Protein AF-A0A4S8PSS1-F1 (afdb_monomer_lite)

Structure (mmCIF, N/CA/C/O backbone):
data_AF-A0A4S8PSS1-F1
#
_entry.id   AF-A0A4S8PSS1-F1
#
loop_
_atom_site.group_PDB
_atom_site.id
_atom_site.type_symbol
_atom_site.label_atom_id
_atom_site.label_alt_id
_atom_site.label_comp_id
_atom_site.label_asym_id
_atom_site.label_entity_id
_atom_site.label_seq_id
_atom_site.pdbx_PDB_ins_code
_atom_site.Cartn_x
_atom_site.Cartn_y
_atom_site.Cartn_z
_atom_site.occupancy
_atom_site.B_iso_or_equiv
_atom_site.auth_seq_id
_atom_site.auth_comp_id
_atom_site.auth_asym_id
_atom_site.auth_atom_id
_atom_site.pdbx_PDB_model_num
ATOM 1 N N . MET A 1 1 ? -8.458 -4.656 0.669 1.00 53.22 1 MET A N 1
ATOM 2 C CA . MET A 1 1 ? -7.574 -4.554 -0.507 1.00 53.22 1 MET A CA 1
ATOM 3 C C . MET A 1 1 ? -7.358 -3.080 -0.793 1.00 53.22 1 MET A C 1
ATOM 5 O O . MET A 1 1 ? -8.351 -2.359 -0.741 1.00 53.22 1 MET A O 1
ATOM 9 N N . PRO A 1 2 ? -6.112 -2.625 -0.999 1.00 73.44 2 PRO A N 1
ATOM 10 C CA . PRO A 1 2 ? -5.840 -1.245 -1.398 1.00 73.44 2 PRO A CA 1
ATOM 11 C C . PRO A 1 2 ? -6.427 -0.953 -2.792 1.00 73.44 2 PRO A C 1
ATOM 13 O O . PRO A 1 2 ? -6.630 -1.891 -3.569 1.00 73.44 2 PRO A O 1
ATOM 16 N N . PRO A 1 3 ? -6.712 0.320 -3.122 1.00 83.50 3 PRO A N 1
ATOM 17 C CA . PRO A 1 3 ? -7.202 0.684 -4.446 1.00 83.50 3 PRO A CA 1
ATOM 18 C C . PRO A 1 3 ? -6.132 0.423 -5.511 1.00 83.50 3 PRO A C 1
ATOM 20 O O . PRO A 1 3 ? -4.942 0.637 -5.280 1.00 83.50 3 PRO A O 1
ATOM 23 N N . THR A 1 4 ? -6.557 0.011 -6.704 1.00 89.31 4 THR A N 1
ATOM 24 C CA . THR A 1 4 ? -5.703 0.029 -7.902 1.00 89.31 4 THR A CA 1
ATOM 25 C C . THR A 1 4 ? -5.332 1.467 -8.273 1.00 89.31 4 THR A C 1
ATOM 27 O O . THR A 1 4 ? -6.002 2.419 -7.866 1.00 89.31 4 THR A O 1
ATOM 30 N N . PHE A 1 5 ? -4.287 1.648 -9.086 1.00 88.62 5 PHE A N 1
ATOM 31 C CA . PHE A 1 5 ? -3.893 2.982 -9.552 1.00 88.62 5 PHE A CA 1
ATOM 32 C C . PHE A 1 5 ? -5.030 3.688 -10.299 1.00 88.62 5 PHE A C 1
ATOM 34 O O . PHE A 1 5 ? -5.313 4.847 -10.012 1.00 88.62 5 PHE A O 1
ATOM 41 N N . GLN A 1 6 ? -5.744 2.975 -11.174 1.00 91.50 6 GLN A N 1
ATOM 42 C CA . GLN A 1 6 ? -6.888 3.546 -11.885 1.00 91.50 6 GLN A CA 1
ATOM 43 C C . GLN A 1 6 ? -8.020 3.941 -10.925 1.00 91.50 6 GLN A C 1
ATOM 45 O O . GLN A 1 6 ? -8.535 5.049 -11.010 1.00 91.50 6 GLN A O 1
ATOM 50 N N . GLN A 1 7 ? -8.349 3.089 -9.946 1.00 93.12 7 GLN A N 1
ATOM 51 C CA . GLN A 1 7 ? -9.331 3.438 -8.912 1.00 93.12 7 GLN A CA 1
ATOM 52 C C . GLN A 1 7 ? -8.909 4.663 -8.095 1.00 93.12 7 GLN A C 1
ATOM 54 O O . GLN A 1 7 ? -9.763 5.458 -7.724 1.00 93.12 7 GLN A O 1
ATOM 59 N N . ALA A 1 8 ? -7.616 4.827 -7.810 1.00 92.50 8 ALA A N 1
ATOM 60 C CA . ALA A 1 8 ? -7.091 5.998 -7.115 1.00 92.50 8 ALA A CA 1
ATOM 61 C C . ALA A 1 8 ? -7.167 7.276 -7.960 1.00 92.50 8 ALA A C 1
ATOM 63 O O . ALA A 1 8 ? -7.505 8.331 -7.433 1.00 92.50 8 ALA A O 1
ATOM 64 N N . VAL A 1 9 ? -6.869 7.188 -9.256 1.00 93.50 9 VAL A N 1
ATOM 65 C CA . VAL A 1 9 ? -7.002 8.306 -10.202 1.00 93.50 9 VAL A CA 1
ATOM 66 C C . VAL A 1 9 ? -8.464 8.736 -10.342 1.00 93.50 9 VAL A C 1
ATOM 68 O O . VAL A 1 9 ? -8.749 9.934 -10.354 1.00 93.50 9 VAL A O 1
ATOM 71 N N . ASP A 1 10 ? -9.382 7.771 -10.404 1.00 93.69 10 ASP A N 1
ATOM 72 C CA . ASP A 1 10 ? -10.821 8.002 -10.576 1.00 93.69 10 ASP A CA 1
ATOM 73 C C . ASP A 1 10 ? -11.556 8.279 -9.256 1.00 93.69 10 ASP A C 1
ATOM 75 O O . ASP A 1 10 ? -12.758 8.556 -9.254 1.00 93.69 10 ASP A O 1
ATOM 79 N N . ALA A 1 11 ? -10.859 8.184 -8.122 1.00 93.19 11 ALA A N 1
ATOM 80 C CA . ALA A 1 11 ? -11.460 8.371 -6.814 1.00 93.19 11 ALA A CA 1
ATOM 81 C C . ALA A 1 11 ? -12.013 9.792 -6.648 1.00 93.19 11 ALA A C 1
ATOM 83 O O . ALA A 1 11 ? -11.427 10.777 -7.097 1.00 93.19 11 ALA A O 1
ATOM 84 N N . ASP A 1 12 ? -13.103 9.899 -5.889 1.00 91.31 12 ASP A N 1
ATOM 85 C CA . ASP A 1 12 ? -13.611 11.171 -5.381 1.00 91.31 12 ASP A CA 1
ATOM 86 C C . ASP A 1 12 ? -13.539 11.191 -3.845 1.00 91.31 12 ASP A C 1
ATOM 88 O O . ASP A 1 12 ? -14.488 10.779 -3.159 1.00 91.31 12 ASP A O 1
ATOM 92 N N . PRO A 1 13 ? -12.419 11.677 -3.270 1.00 88.75 13 PRO A N 1
ATOM 93 C CA . PRO A 1 13 ? -12.255 11.761 -1.823 1.00 88.75 13 PRO A CA 1
ATOM 94 C C . PRO A 1 13 ? -13.207 12.754 -1.148 1.00 88.75 13 PRO A C 1
ATOM 96 O O . PRO A 1 13 ? -13.259 12.794 0.081 1.00 88.75 13 PRO A O 1
ATOM 99 N N . THR A 1 14 ? -13.991 13.551 -1.888 1.00 84.50 14 THR A N 1
ATOM 100 C CA . THR A 1 14 ? -14.954 14.470 -1.256 1.00 84.50 14 THR A CA 1
ATOM 101 C C . THR A 1 14 ? -16.043 13.730 -0.480 1.00 84.50 14 THR A C 1
ATOM 103 O O . THR A 1 14 ? -16.533 14.249 0.525 1.00 84.50 14 THR A O 1
ATOM 106 N N . ASN A 1 15 ? -16.330 12.477 -0.841 1.00 86.50 15 ASN A N 1
ATOM 107 C CA . ASN A 1 15 ? -17.261 11.618 -0.109 1.00 86.50 15 ASN A CA 1
ATOM 108 C C . ASN A 1 15 ? -16.800 11.310 1.330 1.00 86.50 15 ASN A C 1
ATOM 110 O O . ASN A 1 15 ? -17.640 11.110 2.210 1.00 86.50 15 ASN A O 1
ATOM 114 N N . LEU A 1 16 ? -15.492 11.347 1.619 1.00 83.06 16 LEU A N 1
ATOM 115 C CA . LEU A 1 16 ? -14.986 11.234 2.996 1.00 83.06 16 LEU A CA 1
ATOM 116 C C . LEU A 1 16 ? -15.372 12.445 3.846 1.00 83.06 16 LEU A C 1
ATOM 118 O O . LEU A 1 16 ? -15.681 12.289 5.027 1.00 83.06 16 LEU A O 1
ATOM 122 N N . ASN A 1 17 ? -15.433 13.638 3.251 1.00 82.69 17 ASN A N 1
ATOM 123 C CA . ASN A 1 17 ? -15.912 14.828 3.953 1.00 82.69 17 ASN A CA 1
ATOM 124 C C . ASN A 1 17 ? -17.405 14.708 4.273 1.00 82.69 17 ASN A C 1
ATOM 126 O O . ASN A 1 17 ? -17.832 15.100 5.360 1.00 82.69 17 ASN A O 1
ATOM 130 N N . SER A 1 18 ? -18.195 14.122 3.367 1.00 88.44 18 SER A N 1
ATOM 131 C CA . SER A 1 18 ? -19.605 13.815 3.627 1.00 88.44 18 SER A CA 1
ATOM 132 C C . SER A 1 18 ? -19.765 12.806 4.764 1.00 88.44 18 SER A C 1
ATOM 134 O O . SER A 1 18 ? -20.590 13.022 5.653 1.00 88.44 18 SER A O 1
ATOM 136 N N . ALA A 1 19 ? -18.953 11.743 4.784 1.00 86.31 19 ALA A N 1
ATOM 137 C CA . ALA A 1 19 ? -18.934 10.781 5.884 1.00 86.31 19 ALA A CA 1
ATOM 138 C C . ALA A 1 19 ? -18.568 11.460 7.211 1.00 86.31 19 ALA A C 1
ATOM 140 O O . ALA A 1 19 ? -19.276 11.291 8.201 1.00 86.31 19 ALA A O 1
ATOM 141 N N . ALA A 1 20 ? -17.533 12.301 7.225 1.00 87.00 20 ALA A N 1
ATOM 142 C CA . ALA A 1 20 ? -17.149 13.059 8.410 1.00 87.00 20 ALA A CA 1
ATOM 143 C C . ALA A 1 20 ? -18.267 13.994 8.902 1.00 87.00 20 ALA A C 1
ATOM 145 O O . ALA A 1 20 ? -18.506 14.085 10.103 1.00 87.00 20 ALA A O 1
ATOM 146 N N . GLY A 1 21 ? -19.015 14.621 7.987 1.00 86.50 21 GLY A N 1
ATOM 147 C CA . GLY A 1 21 ? -20.219 15.386 8.322 1.00 86.50 21 GLY A CA 1
ATOM 148 C C . GLY A 1 21 ? -21.252 14.560 9.096 1.00 86.50 21 GLY A C 1
ATOM 149 O O . GLY A 1 21 ? -21.817 15.049 10.066 1.00 86.50 21 GLY A O 1
ATOM 150 N N . LYS A 1 22 ? -21.429 13.276 8.756 1.00 92.06 22 LYS A N 1
ATOM 151 C CA . LYS A 1 22 ? -22.324 12.372 9.499 1.00 92.06 22 LYS A CA 1
ATOM 152 C C . LYS A 1 22 ? -21.829 12.030 10.899 1.00 92.06 22 LYS A C 1
ATOM 154 O O . LYS A 1 22 ? -22.656 11.889 11.796 1.00 92.06 22 LYS A O 1
ATOM 159 N N . PHE A 1 23 ? -20.517 11.930 11.107 1.00 85.88 23 PHE A N 1
ATOM 160 C CA . PHE A 1 23 ? -19.964 11.795 12.458 1.00 85.88 23 PHE A CA 1
ATOM 161 C C . PHE A 1 23 ? -20.226 13.057 13.283 1.00 85.88 23 PHE A C 1
ATOM 163 O O . PHE A 1 23 ? -20.662 12.949 14.423 1.00 85.88 23 PHE A O 1
ATOM 170 N N . ARG A 1 24 ? -20.058 14.246 12.695 1.00 87.44 24 ARG A N 1
ATOM 171 C CA . ARG A 1 24 ? -20.397 15.505 13.370 1.00 87.44 24 ARG A CA 1
ATOM 172 C C . ARG A 1 24 ? -21.878 15.574 13.756 1.00 87.44 24 ARG A C 1
ATOM 174 O O . ARG A 1 24 ? -22.173 15.771 14.928 1.00 87.44 24 ARG A O 1
ATOM 181 N N . ASP A 1 25 ? -22.782 15.286 12.815 1.00 89.00 25 ASP A N 1
ATOM 182 C CA . ASP A 1 25 ? -24.231 15.224 13.072 1.00 89.00 25 ASP A CA 1
ATOM 183 C C . ASP A 1 25 ? -24.562 14.252 14.226 1.00 89.00 25 ASP A C 1
ATOM 185 O O . ASP A 1 25 ? -25.457 14.502 15.035 1.00 89.00 25 ASP A O 1
ATOM 189 N N . ALA A 1 26 ? -23.866 13.110 14.295 1.00 87.88 26 ALA A N 1
ATOM 190 C CA . ALA A 1 26 ? -24.044 12.134 15.366 1.00 87.88 26 ALA A CA 1
ATOM 191 C C . ALA A 1 26 ? -23.542 12.665 16.716 1.00 87.88 26 ALA A C 1
ATOM 193 O O . ALA A 1 26 ? -24.213 12.464 17.727 1.00 87.88 26 ALA A O 1
ATOM 194 N N . SER A 1 27 ? -22.407 13.364 16.732 1.00 83.00 27 SER A N 1
ATOM 195 C CA . SER A 1 27 ? -21.881 13.987 17.944 1.00 83.00 27 SER A CA 1
ATOM 196 C C . SER A 1 27 ? -22.827 15.049 18.498 1.00 83.00 27 SER A C 1
ATOM 198 O O . SER A 1 27 ? -23.120 15.029 19.691 1.00 83.00 27 SER A O 1
ATOM 200 N N . ASP A 1 28 ? -23.367 15.913 17.636 1.00 80.81 28 ASP A N 1
ATOM 201 C CA . ASP A 1 28 ? -24.312 16.964 18.034 1.00 80.81 28 ASP A CA 1
ATOM 202 C C . ASP A 1 28 ? -25.585 16.364 18.664 1.00 80.81 28 ASP A C 1
ATOM 204 O O . ASP A 1 28 ? -26.140 16.896 19.626 1.00 80.81 28 ASP A O 1
ATOM 208 N N . ARG A 1 29 ? -26.036 15.202 18.169 1.00 89.56 29 ARG A N 1
ATOM 209 C CA . ARG A 1 29 ? -27.166 14.464 18.760 1.00 89.56 29 ARG A CA 1
ATOM 210 C C . ARG A 1 29 ? -26.839 13.859 20.124 1.00 89.56 29 ARG A C 1
ATOM 212 O O . ARG A 1 29 ? -27.726 13.810 20.974 1.00 89.56 29 ARG A O 1
ATOM 219 N N . ILE A 1 30 ? -25.612 13.377 20.329 1.00 86.75 30 ILE A N 1
ATOM 220 C CA . ILE A 1 30 ? -25.169 12.854 21.631 1.00 86.75 30 ILE A CA 1
ATOM 221 C C . ILE A 1 30 ? -25.104 13.992 22.651 1.00 86.75 30 ILE A C 1
ATOM 223 O O . ILE A 1 30 ? -25.591 13.820 23.768 1.00 86.75 30 ILE A O 1
ATOM 227 N N . ASP A 1 31 ? -24.570 15.153 22.263 1.00 82.00 31 ASP A N 1
ATOM 228 C CA . ASP A 1 31 ? -24.542 16.339 23.122 1.00 82.00 31 ASP A CA 1
ATOM 229 C C . ASP A 1 31 ? -25.961 16.794 23.494 1.00 82.00 31 ASP A C 1
ATOM 231 O O . ASP A 1 31 ? -26.268 16.975 24.673 1.00 82.00 31 ASP A O 1
ATOM 235 N N . TYR A 1 32 ? -26.868 16.859 22.512 1.00 85.25 32 TYR A N 1
ATOM 236 C CA . TYR A 1 32 ? -28.281 17.151 22.759 1.00 85.25 32 TYR A CA 1
ATOM 237 C C . TYR A 1 32 ? -28.911 16.169 23.761 1.00 85.25 32 TYR A C 1
ATOM 239 O O . TYR A 1 32 ? -29.499 16.595 24.754 1.00 85.25 32 TYR A O 1
ATOM 247 N N . TYR A 1 33 ? -28.736 14.857 23.553 1.00 88.44 33 TYR A N 1
ATOM 248 C CA . TYR A 1 33 ? -29.239 13.833 24.475 1.00 88.44 33 TYR A CA 1
ATOM 249 C C . TYR A 1 33 ? -28.662 13.985 25.888 1.00 88.44 33 TYR A C 1
ATOM 251 O O . TYR A 1 33 ? -29.404 13.887 26.860 1.00 88.44 33 TYR A O 1
ATOM 259 N N . LYS A 1 34 ? -27.355 14.240 26.018 1.00 87.06 34 LYS A N 1
ATOM 260 C CA . LYS A 1 34 ? -26.681 14.457 27.307 1.00 87.06 34 LYS A CA 1
ATOM 261 C C . LYS A 1 34 ? -27.288 15.648 28.057 1.00 87.06 34 LYS A C 1
ATOM 263 O O . LYS A 1 34 ? -27.500 15.555 29.264 1.00 87.06 34 LYS A O 1
ATOM 268 N N . ASN A 1 35 ? -27.596 16.735 27.351 1.00 80.19 35 ASN A N 1
ATOM 269 C CA . ASN A 1 35 ? -28.198 17.931 27.940 1.00 80.19 35 ASN A CA 1
ATOM 270 C C . ASN A 1 35 ? -29.640 17.672 28.412 1.00 80.19 35 ASN A C 1
ATOM 272 O O . ASN A 1 35 ? -29.954 17.966 29.564 1.00 80.19 35 ASN A O 1
ATOM 276 N N . GLU A 1 36 ? -30.479 17.047 27.578 1.00 88.06 36 GLU A N 1
ATOM 277 C CA . GLU A 1 36 ? -31.849 16.642 27.951 1.00 88.06 36 GLU A CA 1
ATOM 278 C C . GLU A 1 36 ? -31.850 15.652 29.126 1.00 88.06 36 GLU A C 1
ATOM 280 O O . GLU A 1 36 ? -32.637 15.782 30.065 1.00 88.06 36 GLU A O 1
ATOM 285 N N . TYR A 1 37 ? -30.930 14.681 29.102 1.00 85.06 37 TYR A N 1
ATOM 286 C CA . TYR A 1 37 ? -30.731 13.715 30.176 1.00 85.06 37 TYR A CA 1
ATOM 287 C C . TYR A 1 37 ? -30.425 14.442 31.485 1.00 85.06 37 TYR A C 1
ATOM 289 O O . TYR A 1 37 ? -31.194 14.311 32.430 1.00 85.06 37 TYR A O 1
ATOM 297 N N . ASN A 1 38 ? -29.371 15.265 31.531 1.00 82.44 38 ASN A N 1
ATOM 298 C CA . ASN A 1 38 ? -28.978 16.001 32.736 1.00 82.44 38 ASN A CA 1
ATOM 299 C C . ASN A 1 38 ? -30.109 16.907 33.261 1.00 82.44 38 ASN A C 1
ATOM 301 O O . ASN A 1 38 ? -30.361 16.922 34.465 1.00 82.44 38 ASN A O 1
ATOM 305 N N . GLN A 1 39 ? -30.840 17.591 32.374 1.00 86.12 39 GLN A N 1
ATOM 306 C CA . GLN A 1 39 ? -31.979 18.427 32.757 1.00 86.12 39 GLN A CA 1
ATOM 307 C C . GLN A 1 39 ? -33.099 17.613 33.427 1.00 86.12 39 GLN A C 1
ATOM 309 O O . GLN A 1 39 ? -33.695 18.060 34.409 1.00 86.12 39 GLN A O 1
ATOM 314 N N . ALA A 1 40 ? -33.374 16.395 32.951 1.00 86.12 40 ALA A N 1
ATOM 315 C CA . ALA A 1 40 ? -34.348 15.514 33.591 1.00 86.12 40 ALA A CA 1
ATOM 316 C C . ALA A 1 40 ? -33.945 15.140 35.033 1.00 86.12 40 ALA A C 1
ATOM 318 O O . ALA A 1 40 ? -34.816 15.059 35.901 1.00 86.12 40 ALA A O 1
ATOM 319 N N . PHE A 1 41 ? -32.645 14.968 35.318 1.00 87.31 41 PHE A N 1
ATOM 320 C CA . PHE A 1 41 ? -32.152 14.723 36.686 1.00 87.31 41 PHE A CA 1
ATOM 321 C C . PHE A 1 41 ? -32.274 15.944 37.584 1.00 87.31 41 PHE A C 1
ATOM 323 O O . PHE A 1 41 ? -32.671 15.808 38.741 1.00 87.31 41 PHE A O 1
ATOM 330 N N . GLU A 1 42 ? -31.959 17.130 37.064 1.00 84.31 42 GLU A N 1
ATOM 331 C CA . GLU A 1 42 ? -32.129 18.374 37.817 1.00 84.31 42 GLU A CA 1
ATOM 332 C C . GLU A 1 42 ? -33.588 18.558 38.250 1.00 84.31 42 GLU A C 1
ATOM 334 O O . GLU A 1 42 ? -33.843 18.837 39.420 1.00 84.31 42 GLU A O 1
ATOM 339 N N . ASN A 1 43 ? -34.538 18.273 37.355 1.00 87.56 43 ASN A N 1
ATOM 340 C CA . ASN A 1 43 ? -35.968 18.318 37.664 1.00 87.56 43 ASN A CA 1
ATOM 341 C C . ASN A 1 43 ? -36.389 17.251 38.695 1.00 87.56 43 ASN A C 1
ATOM 343 O O . ASN A 1 43 ? -37.210 17.517 39.571 1.00 87.56 43 ASN A O 1
ATOM 347 N N . LEU A 1 44 ? -35.830 16.034 38.629 1.00 89.81 44 LEU A N 1
ATOM 348 C CA . LEU A 1 44 ? -36.122 14.962 39.595 1.00 89.81 44 LEU A CA 1
ATOM 349 C C . LEU A 1 44 ? -35.702 15.329 41.025 1.00 89.81 44 LEU A C 1
ATOM 351 O O . LEU A 1 44 ? -36.397 14.972 41.980 1.00 89.81 44 LEU A O 1
ATOM 355 N N . ARG A 1 45 ? -34.600 16.073 41.179 1.00 88.06 45 ARG A N 1
ATOM 356 C CA . ARG A 1 45 ? -34.057 16.499 42.480 1.00 88.06 45 ARG A CA 1
ATOM 357 C C . ARG A 1 45 ? -35.038 17.323 43.316 1.00 88.06 45 ARG A C 1
ATOM 359 O O . ARG A 1 45 ? -34.974 17.307 44.547 1.00 88.06 45 ARG A O 1
ATOM 366 N N . GLU A 1 46 ? -35.939 18.054 42.663 1.00 90.38 46 GLU A N 1
ATOM 367 C CA . GLU A 1 46 ? -36.961 18.860 43.340 1.00 90.38 46 GLU A CA 1
ATOM 368 C C . GLU A 1 46 ? -38.002 17.997 44.065 1.00 90.38 46 GLU A C 1
ATOM 370 O O . GLU A 1 46 ? -38.672 18.465 44.988 1.00 90.38 46 GLU A O 1
ATOM 375 N N . HIS A 1 47 ? -38.136 16.729 43.667 1.00 92.94 47 HIS A N 1
ATOM 376 C CA . HIS A 1 47 ? -39.211 15.841 44.107 1.00 92.94 47 HIS A CA 1
ATOM 377 C C . HIS A 1 47 ? -38.724 14.547 44.770 1.00 92.94 47 HIS A C 1
ATOM 379 O O . HIS A 1 47 ? -39.526 13.852 45.393 1.00 92.94 47 HIS A O 1
ATOM 385 N N . TRP A 1 48 ? -37.432 14.223 44.676 1.00 91.75 48 TRP A N 1
ATOM 386 C CA . TRP A 1 48 ? -36.846 13.017 45.257 1.00 91.75 48 TRP A CA 1
ATOM 387 C C . TRP A 1 48 ? -35.462 13.303 45.853 1.00 91.75 48 TRP A C 1
ATOM 389 O O . TRP A 1 48 ? -34.602 13.883 45.196 1.00 91.75 48 TRP A O 1
ATOM 399 N N . GLN A 1 49 ? -35.265 12.928 47.122 1.00 90.50 49 GLN A N 1
ATOM 400 C CA . GLN A 1 49 ? -34.036 13.151 47.894 1.00 90.50 49 GLN A CA 1
ATOM 401 C C . GLN A 1 49 ? -33.761 11.954 48.823 1.00 90.50 49 GLN A C 1
ATOM 403 O O . GLN A 1 49 ? -34.679 11.191 49.130 1.00 90.50 49 GLN A O 1
ATOM 408 N N . GLY A 1 50 ? -32.518 11.824 49.299 1.00 90.69 50 GLY A N 1
ATOM 409 C CA . GLY A 1 50 ? -32.065 10.771 50.219 1.00 90.69 50 GLY A CA 1
ATOM 410 C C . GLY A 1 50 ? -31.080 9.788 49.577 1.00 90.69 50 GLY A C 1
ATOM 411 O O . GLY A 1 50 ? -30.744 9.921 48.403 1.00 90.69 50 GLY A O 1
ATOM 412 N N . ASP A 1 51 ? -30.641 8.789 50.343 1.00 92.00 51 ASP A N 1
ATOM 413 C CA . ASP A 1 51 ? -29.565 7.865 49.945 1.00 92.00 51 ASP A CA 1
ATOM 414 C C . ASP A 1 51 ? -29.848 7.128 48.619 1.00 92.00 51 ASP A C 1
ATOM 416 O O . ASP A 1 51 ? -28.946 6.952 47.800 1.00 92.00 51 ASP A O 1
ATOM 420 N N . ASP A 1 52 ? -31.107 6.749 48.360 1.00 85.12 52 ASP A N 1
ATOM 421 C CA . ASP A 1 52 ? -31.507 6.103 47.100 1.00 85.12 52 ASP A CA 1
ATOM 422 C C . ASP A 1 52 ? -31.368 7.048 45.895 1.00 85.12 52 ASP A C 1
ATOM 424 O O . ASP A 1 52 ? -30.961 6.627 44.809 1.00 85.12 52 ASP A O 1
ATOM 428 N N . TYR A 1 53 ? -31.679 8.334 46.086 1.00 84.75 53 TYR A N 1
ATOM 429 C CA . TYR A 1 53 ? -31.485 9.359 45.062 1.00 84.75 53 TYR A CA 1
ATOM 430 C C . TYR A 1 53 ? -29.990 9.579 44.800 1.00 84.75 53 TYR A C 1
ATOM 432 O O . TYR A 1 53 ? -29.576 9.636 43.644 1.00 84.75 53 TYR A O 1
ATOM 440 N N . ASP A 1 54 ? -29.157 9.624 45.842 1.00 85.12 54 ASP A N 1
ATOM 441 C CA . ASP A 1 54 ? -27.705 9.789 45.697 1.00 85.12 54 ASP A CA 1
ATOM 442 C C . ASP A 1 54 ? -27.056 8.591 44.977 1.00 85.12 54 ASP A C 1
ATOM 444 O O . ASP A 1 54 ? -26.186 8.763 44.110 1.00 85.12 54 ASP A O 1
ATOM 448 N N . ALA A 1 55 ? -27.516 7.370 45.269 1.00 81.31 55 ALA A N 1
ATOM 449 C CA . ALA A 1 55 ? -27.108 6.164 44.550 1.00 81.31 55 ALA A CA 1
ATOM 450 C C . ALA A 1 55 ? -27.526 6.221 43.069 1.00 81.31 55 ALA A C 1
ATOM 452 O O . ALA A 1 55 ? -26.718 5.940 42.179 1.00 81.31 55 ALA A O 1
ATOM 453 N N . PHE A 1 56 ? -28.757 6.652 42.788 1.00 80.31 56 PHE A N 1
ATOM 454 C CA . PHE A 1 56 ? -29.251 6.836 41.424 1.00 80.31 56 PHE A CA 1
ATOM 455 C C . PHE A 1 56 ? -28.466 7.907 40.650 1.00 80.31 56 PHE A C 1
ATOM 457 O O . PHE A 1 56 ? -28.038 7.653 39.524 1.00 80.31 56 PHE A O 1
ATOM 464 N N . VAL A 1 57 ? -28.200 9.070 41.255 1.00 83.75 57 VAL A N 1
ATOM 465 C CA . VAL A 1 57 ? -27.372 10.139 40.667 1.00 83.75 57 VAL A CA 1
ATOM 466 C C . VAL A 1 57 ? -25.962 9.640 40.361 1.00 83.75 57 VAL A C 1
ATOM 468 O O . VAL A 1 57 ? -25.395 9.979 39.322 1.00 83.75 57 VAL A O 1
ATOM 471 N N . THR A 1 58 ? -25.394 8.799 41.226 1.00 83.00 58 THR A N 1
ATOM 472 C CA . THR A 1 58 ? -24.077 8.195 40.991 1.00 83.00 58 THR A CA 1
ATOM 473 C C . THR A 1 58 ? -24.060 7.355 39.714 1.00 83.00 58 THR A C 1
ATOM 475 O O . THR A 1 58 ? -23.155 7.515 38.892 1.00 83.00 58 THR A O 1
ATOM 478 N N . GLU A 1 59 ? -25.059 6.496 39.497 1.00 83.94 59 GLU A N 1
ATOM 479 C CA . GLU A 1 59 ? -25.174 5.729 38.249 1.00 83.94 59 GLU A CA 1
ATOM 480 C C . GLU A 1 59 ? -25.471 6.632 37.047 1.00 83.94 59 GLU A C 1
ATOM 482 O O . GLU A 1 59 ? -24.898 6.458 35.969 1.00 83.94 59 GLU A O 1
ATOM 487 N N . ALA A 1 60 ? -26.297 7.658 37.234 1.00 80.00 60 ALA A N 1
ATOM 488 C CA . ALA A 1 60 ? -26.634 8.591 36.175 1.00 80.00 60 ALA A CA 1
ATOM 489 C C . ALA A 1 60 ? -25.432 9.393 35.670 1.00 80.00 60 ALA A C 1
ATOM 491 O O . ALA A 1 60 ? -25.276 9.588 34.462 1.00 80.00 60 ALA A O 1
ATOM 492 N N . ASN A 1 61 ? -24.541 9.791 36.576 1.00 80.88 61 ASN A N 1
ATOM 493 C CA . ASN A 1 61 ? -23.289 10.450 36.229 1.00 80.88 61 ASN A CA 1
ATOM 494 C C . ASN A 1 61 ? -22.391 9.552 35.370 1.00 80.88 61 ASN A C 1
ATOM 496 O O . ASN A 1 61 ? -21.703 10.058 34.484 1.00 80.88 61 ASN A O 1
ATOM 500 N N . LYS A 1 62 ? -22.423 8.223 35.555 1.00 84.12 62 LYS A N 1
ATOM 501 C CA . LYS A 1 62 ? -21.690 7.293 34.678 1.00 84.12 62 LYS A CA 1
ATOM 502 C C . LYS A 1 62 ? -22.257 7.288 33.261 1.00 84.12 62 LYS A C 1
ATOM 504 O O . LYS A 1 62 ? -21.482 7.240 32.310 1.00 84.12 62 LYS A O 1
ATOM 509 N N . VAL A 1 63 ? -23.581 7.373 33.106 1.00 83.75 63 VAL A N 1
ATOM 510 C CA . VAL A 1 63 ? -24.229 7.491 31.786 1.00 83.75 63 VAL A CA 1
ATOM 511 C C . VAL A 1 63 ? -23.825 8.799 31.106 1.00 83.75 63 VAL A C 1
ATOM 513 O O . VAL A 1 63 ? -23.408 8.772 29.950 1.00 83.75 63 VAL A O 1
ATOM 516 N N . SER A 1 64 ? -23.874 9.922 31.831 1.00 79.12 64 SER A N 1
ATOM 517 C CA . SER A 1 64 ? -23.471 11.242 31.321 1.00 79.12 64 SER A CA 1
ATOM 518 C C . SER A 1 64 ? -21.986 11.274 30.924 1.00 79.12 64 SER A C 1
ATOM 520 O O . SER A 1 64 ? -21.637 11.728 29.834 1.00 79.12 64 SER A O 1
ATOM 522 N N . LEU A 1 65 ? -21.107 10.686 31.746 1.00 77.81 65 LEU A N 1
ATOM 523 C CA . LEU A 1 65 ? -19.681 10.536 31.442 1.00 77.81 65 LEU A CA 1
ATOM 524 C C . LEU A 1 65 ? -19.443 9.649 30.212 1.00 77.81 65 LEU A C 1
ATOM 526 O O . LEU A 1 65 ? -18.613 9.974 29.366 1.00 77.81 65 LEU A O 1
ATOM 530 N N . ASN A 1 66 ? -20.175 8.541 30.084 1.00 82.31 66 ASN A N 1
ATOM 531 C CA . ASN A 1 66 ? -20.071 7.670 28.918 1.00 82.31 66 ASN A CA 1
ATOM 532 C C . ASN A 1 66 ? -20.543 8.380 27.637 1.00 82.31 66 ASN A C 1
ATOM 534 O O . ASN A 1 66 ? -19.880 8.290 26.603 1.00 82.31 66 ASN A O 1
ATOM 538 N N . ALA A 1 67 ? -21.639 9.141 27.710 1.00 81.25 67 ALA A N 1
ATOM 539 C CA . ALA A 1 67 ? -22.114 9.969 26.604 1.00 81.25 67 ALA A CA 1
ATOM 540 C C . ALA A 1 67 ? -21.062 11.014 26.197 1.00 81.25 67 ALA A C 1
ATOM 542 O O . ALA A 1 67 ? -20.745 11.117 25.015 1.00 81.25 67 ALA A O 1
ATOM 543 N N . ALA A 1 68 ? -20.442 11.705 27.160 1.00 76.75 68 ALA A N 1
ATOM 544 C CA . ALA A 1 68 ? -19.369 12.667 26.896 1.00 76.75 68 ALA A CA 1
ATOM 545 C C . ALA A 1 68 ? -18.121 12.016 26.261 1.00 76.75 68 ALA A C 1
ATOM 547 O O . ALA A 1 68 ? -17.547 12.557 25.318 1.00 76.75 68 ALA A O 1
ATOM 548 N N . ASN A 1 69 ? -17.716 10.828 26.722 1.00 79.50 69 ASN A N 1
ATOM 549 C CA . ASN A 1 69 ? -16.599 10.083 26.125 1.00 79.50 69 ASN A CA 1
ATOM 550 C C . ASN A 1 69 ? -16.911 9.625 24.690 1.00 79.50 69 ASN A C 1
ATOM 552 O O . ASN A 1 69 ? -16.048 9.672 23.807 1.00 79.50 69 ASN A O 1
ATOM 556 N N . THR A 1 70 ? -18.154 9.203 24.453 1.00 84.50 70 THR A N 1
ATOM 557 C CA . THR A 1 70 ? -18.656 8.810 23.130 1.00 84.50 70 THR A CA 1
ATOM 558 C C . THR A 1 70 ? -18.640 10.008 22.182 1.00 84.50 70 THR A C 1
ATOM 560 O O . THR A 1 70 ? -18.074 9.921 21.094 1.00 84.50 70 THR A O 1
ATOM 563 N N . GLU A 1 71 ? -19.188 11.143 22.618 1.00 83.31 71 GLU A N 1
ATOM 564 C CA . GLU A 1 71 ? -19.177 12.417 21.894 1.00 83.31 71 GLU A CA 1
ATOM 565 C C . GLU A 1 71 ? -17.747 12.833 21.519 1.00 83.31 71 GLU A C 1
ATOM 567 O O . GLU A 1 71 ? -17.451 13.056 20.347 1.00 83.31 71 GLU A O 1
ATOM 572 N N . ALA A 1 72 ? -16.822 12.856 22.485 1.00 75.94 72 ALA A N 1
ATOM 573 C CA . ALA A 1 72 ? -15.425 13.216 22.245 1.00 75.94 72 ALA A CA 1
ATOM 574 C C . ALA A 1 72 ? -14.752 12.298 21.208 1.00 75.94 72 ALA A C 1
ATOM 576 O O . ALA A 1 72 ? -14.028 12.772 20.328 1.00 75.94 72 ALA A O 1
ATOM 577 N N . THR A 1 73 ? -15.029 10.991 21.269 1.00 80.69 73 THR A N 1
ATOM 578 C CA . THR A 1 73 ? -14.505 10.000 20.315 1.00 80.69 73 THR A CA 1
ATOM 579 C C . THR A 1 73 ? -15.047 10.238 18.903 1.00 80.69 73 THR A C 1
ATOM 581 O O . THR A 1 73 ? -14.284 10.246 17.935 1.00 80.69 73 THR A O 1
ATOM 584 N N . VAL A 1 74 ? -16.356 10.474 18.774 1.00 84.50 74 VAL A N 1
ATOM 585 C CA . VAL A 1 74 ? -17.034 10.746 17.495 1.00 84.50 74 VAL A CA 1
ATOM 586 C C . VAL A 1 74 ? -16.595 12.094 16.902 1.00 84.50 74 VAL A C 1
ATOM 588 O O . VAL A 1 74 ? -16.380 12.203 15.694 1.00 84.50 74 VAL A O 1
ATOM 591 N N . ASN A 1 75 ? -16.377 13.115 17.730 1.00 79.62 75 ASN A N 1
ATOM 592 C CA . ASN A 1 75 ? -15.857 14.409 17.286 1.00 79.62 75 ASN A CA 1
ATOM 593 C C . ASN A 1 75 ? -14.412 14.314 16.781 1.00 79.62 75 ASN A C 1
ATOM 595 O O . ASN A 1 75 ? -14.088 14.841 15.712 1.00 79.62 75 ASN A O 1
ATOM 599 N N . MET A 1 76 ? -13.543 13.604 17.508 1.00 77.12 76 MET A N 1
ATOM 600 C CA . MET A 1 76 ? -12.161 13.368 17.081 1.00 77.12 76 MET A CA 1
ATOM 601 C C . MET A 1 76 ? -12.115 12.614 15.745 1.00 77.12 76 MET A C 1
ATOM 603 O O . MET A 1 76 ? -11.373 13.000 14.840 1.00 77.12 76 MET A O 1
ATOM 607 N N . ALA A 1 77 ? -12.968 11.598 15.591 1.00 80.38 77 ALA A N 1
ATOM 608 C CA . ALA A 1 77 ? -13.159 10.872 14.341 1.00 80.38 77 ALA A CA 1
ATOM 609 C C . ALA A 1 77 ? -13.507 11.790 13.170 1.00 80.38 77 ALA A C 1
ATOM 611 O O . ALA A 1 77 ? -12.864 11.737 12.121 1.00 80.38 77 ALA A O 1
ATOM 612 N N . SER A 1 78 ? -14.512 12.652 13.358 1.00 84.31 78 SER A N 1
ATOM 613 C CA . SER A 1 78 ? -14.934 13.611 12.341 1.00 84.31 78 SER A CA 1
ATOM 614 C C . SER A 1 78 ? -13.773 14.511 11.914 1.00 84.31 78 SER A C 1
ATOM 616 O O . SER A 1 78 ? -13.581 14.715 10.717 1.00 84.31 78 SER A O 1
ATOM 618 N N . GLY A 1 79 ? -13.003 15.057 12.860 1.00 80.44 79 GLY A N 1
ATOM 619 C CA . GLY A 1 79 ? -11.877 15.947 12.552 1.00 80.44 79 GLY A CA 1
ATOM 620 C C . GLY A 1 79 ? -10.754 15.252 11.772 1.00 80.44 79 GLY A C 1
ATOM 621 O O . GLY A 1 79 ? -10.224 15.806 10.803 1.00 80.44 79 GLY A O 1
ATOM 622 N N . LEU A 1 80 ? -10.431 14.010 12.143 1.00 79.75 80 LEU A N 1
ATOM 623 C CA . LEU A 1 80 ? -9.443 13.193 11.435 1.00 79.75 80 LEU A CA 1
ATOM 624 C C . LEU A 1 80 ? -9.905 12.841 10.019 1.00 79.75 80 LEU A C 1
ATOM 626 O O . LEU A 1 80 ? -9.143 13.033 9.074 1.00 79.75 80 LEU A O 1
ATOM 630 N N . LEU A 1 81 ? -11.153 12.393 9.846 1.00 86.19 81 LEU A N 1
ATOM 631 C CA . LEU A 1 81 ? -11.700 12.056 8.528 1.00 86.19 81 LEU A CA 1
ATOM 632 C C . LEU A 1 81 ? -11.760 13.273 7.594 1.00 86.19 81 LEU A C 1
ATOM 634 O O . LEU A 1 81 ? -11.454 13.129 6.414 1.00 86.19 81 LEU A O 1
ATOM 638 N N . GLN A 1 82 ? -12.079 14.469 8.104 1.00 87.38 82 GLN A N 1
ATOM 639 C CA . GLN A 1 82 ? -12.015 15.712 7.317 1.00 87.38 82 GLN A CA 1
ATOM 640 C C . GLN A 1 82 ? -10.589 16.014 6.845 1.00 87.38 82 GLN A C 1
ATOM 642 O O . GLN A 1 82 ? -10.364 16.333 5.679 1.00 87.38 82 GLN A O 1
ATOM 647 N N . THR A 1 83 ? -9.613 15.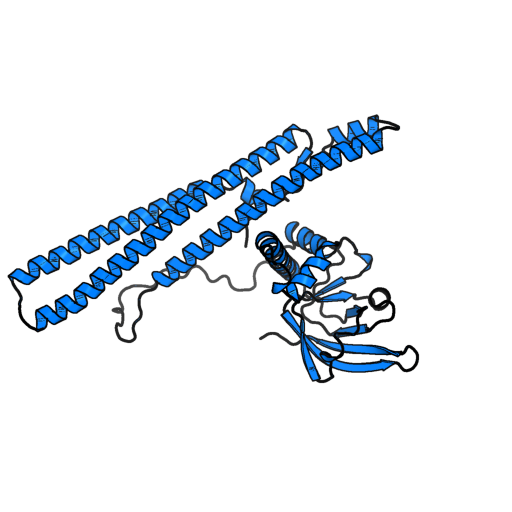886 7.747 1.00 80.94 83 THR A N 1
ATOM 648 C CA . THR A 1 83 ? -8.199 16.142 7.436 1.00 80.94 83 THR A CA 1
ATOM 649 C C . THR A 1 83 ? -7.670 15.140 6.408 1.00 80.94 83 THR A C 1
ATOM 651 O O . THR A 1 83 ? -7.031 15.523 5.424 1.00 80.94 83 THR A O 1
ATOM 654 N N . LEU A 1 84 ? -7.972 13.853 6.599 1.00 85.06 84 LEU A N 1
ATOM 655 C CA . LEU A 1 84 ? -7.590 12.785 5.677 1.00 85.06 84 LEU A CA 1
ATOM 656 C C . LEU A 1 84 ? -8.275 12.953 4.319 1.00 85.06 84 LEU A C 1
ATOM 658 O O . LEU A 1 84 ? -7.584 12.934 3.306 1.00 85.06 84 LEU A O 1
ATOM 662 N N . GLY A 1 85 ? -9.585 13.211 4.289 1.00 89.50 85 GLY A N 1
ATOM 663 C CA . GLY A 1 85 ? -10.334 13.452 3.055 1.00 89.50 85 GLY A CA 1
ATOM 664 C C . GLY A 1 85 ? -9.778 14.629 2.250 1.00 89.50 85 GLY A C 1
ATOM 665 O O . GLY A 1 85 ? -9.581 14.514 1.040 1.00 89.50 85 GLY A O 1
ATOM 666 N N . ALA A 1 86 ? -9.435 15.739 2.912 1.00 85.81 86 ALA A N 1
ATOM 667 C CA . ALA A 1 86 ? -8.793 16.883 2.263 1.00 85.81 86 ALA A CA 1
ATOM 668 C C . ALA A 1 86 ? -7.408 16.536 1.691 1.00 85.81 86 ALA A C 1
ATOM 670 O O . ALA A 1 86 ? -7.092 16.915 0.563 1.00 85.81 86 ALA A O 1
ATOM 671 N N . THR A 1 87 ? -6.591 15.790 2.438 1.00 87.56 87 THR A N 1
ATOM 672 C CA . THR A 1 87 ? -5.237 15.428 1.993 1.00 87.56 87 THR A CA 1
ATOM 673 C C . THR A 1 87 ? -5.274 14.413 0.845 1.00 87.56 87 THR A C 1
ATOM 675 O O . THR A 1 87 ? -4.539 14.567 -0.128 1.00 87.56 87 THR A O 1
ATOM 678 N N . MET A 1 88 ? -6.171 13.424 0.907 1.00 92.62 88 MET A N 1
ATOM 679 C CA . MET A 1 88 ? -6.404 12.470 -0.181 1.00 92.62 88 MET A CA 1
ATOM 680 C C . MET A 1 88 ? -6.883 13.167 -1.446 1.00 92.62 88 MET A C 1
ATOM 682 O O . MET A 1 88 ? -6.403 12.851 -2.529 1.00 92.62 88 MET A O 1
ATOM 686 N N . LYS A 1 89 ? -7.785 14.151 -1.321 1.00 94.56 89 LYS A N 1
ATOM 687 C CA . LYS A 1 89 ? -8.240 14.957 -2.458 1.00 94.56 89 LYS A CA 1
ATOM 688 C C . LYS A 1 89 ? -7.063 15.615 -3.179 1.00 94.56 89 LYS A C 1
ATOM 690 O O . LYS A 1 89 ? -6.961 15.488 -4.393 1.00 94.56 89 LYS A O 1
ATOM 695 N N . ILE A 1 90 ? -6.157 16.251 -2.436 1.00 89.44 90 ILE A N 1
ATOM 696 C CA . ILE A 1 90 ? -4.951 16.873 -3.004 1.00 89.44 90 ILE A CA 1
ATOM 697 C C . ILE A 1 90 ? -4.082 15.826 -3.714 1.00 89.44 90 ILE A C 1
ATOM 699 O O . ILE A 1 90 ? -3.611 16.064 -4.825 1.00 89.44 90 ILE A O 1
ATOM 703 N N . SER A 1 91 ? -3.880 14.657 -3.100 1.00 94.06 91 SER A N 1
ATOM 704 C CA . SER A 1 91 ? -3.103 13.570 -3.705 1.00 94.06 91 SER A CA 1
ATOM 705 C C . SER A 1 91 ? -3.734 13.059 -5.007 1.00 94.06 91 SER A C 1
ATOM 707 O O . SER A 1 91 ? -3.021 12.891 -5.995 1.00 94.06 91 SER A O 1
ATOM 709 N N . VAL A 1 92 ? -5.056 12.875 -5.049 1.00 96.88 92 VAL A N 1
ATOM 710 C CA . VAL A 1 92 ? -5.781 12.476 -6.267 1.00 96.88 92 VAL A CA 1
ATOM 711 C C . VAL A 1 92 ? -5.681 13.554 -7.350 1.00 96.88 92 VAL A C 1
ATOM 713 O O . VAL A 1 92 ? -5.350 13.246 -8.494 1.00 96.88 92 VAL A O 1
ATOM 716 N N . GLU A 1 93 ? -5.886 14.826 -7.005 1.00 95.81 93 GLU A N 1
ATOM 717 C CA . GLU A 1 93 ? -5.760 15.941 -7.953 1.00 95.81 93 GLU A CA 1
ATOM 718 C C . GLU A 1 93 ? -4.351 16.016 -8.561 1.00 95.81 93 GLU A C 1
ATOM 720 O O . GLU A 1 93 ? -4.207 16.241 -9.768 1.00 95.81 93 GLU A O 1
ATOM 725 N N . LEU A 1 94 ? -3.314 15.770 -7.754 1.00 95.75 94 LEU A N 1
ATOM 726 C CA . LEU A 1 94 ? -1.930 15.749 -8.215 1.00 95.75 94 LEU A CA 1
ATOM 727 C C . LEU A 1 94 ? -1.635 14.537 -9.112 1.00 95.75 94 LEU A C 1
ATOM 729 O O . LEU A 1 94 ? -0.989 14.706 -10.146 1.00 95.75 94 LEU A O 1
ATOM 733 N N . LEU A 1 95 ? -2.147 13.342 -8.783 1.00 97.12 95 LEU A N 1
ATOM 734 C CA . LEU A 1 95 ? -2.059 12.166 -9.664 1.00 97.12 95 LEU A CA 1
ATOM 735 C C . LEU A 1 95 ? -2.656 12.465 -11.039 1.00 97.12 95 LEU A C 1
ATOM 737 O O . LEU A 1 95 ? -1.980 12.308 -12.057 1.00 97.12 95 LEU A O 1
ATOM 741 N N . GLN A 1 96 ? -3.886 12.978 -11.061 1.00 97.44 96 GLN A N 1
ATOM 742 C CA . GLN A 1 96 ? -4.575 13.346 -12.294 1.00 97.44 96 GLN A CA 1
ATOM 743 C C . GLN A 1 96 ? -3.825 14.442 -13.066 1.00 97.44 96 GLN A C 1
ATOM 745 O O . GLN A 1 96 ? -3.797 14.438 -14.298 1.00 97.44 96 GLN A O 1
ATOM 750 N N . GLN A 1 97 ? -3.222 15.413 -12.373 1.00 97.69 97 GLN A N 1
ATOM 751 C CA . GLN A 1 97 ? -2.437 16.468 -13.013 1.00 97.69 97 GLN A CA 1
ATOM 752 C C . GLN A 1 97 ? -1.196 15.904 -13.711 1.00 97.69 97 GLN A C 1
ATOM 754 O O . GLN A 1 97 ? -0.942 16.254 -14.865 1.00 97.69 97 GLN A O 1
ATOM 759 N N . ILE A 1 98 ? -0.445 15.033 -13.038 1.00 96.62 98 ILE A N 1
ATOM 760 C CA . ILE A 1 98 ? 0.769 14.418 -13.582 1.00 96.62 98 ILE A CA 1
ATOM 761 C C . ILE A 1 98 ? 0.429 13.483 -14.738 1.00 96.62 98 ILE A C 1
ATOM 763 O O . ILE A 1 98 ? 1.087 13.528 -15.775 1.00 96.62 98 ILE A O 1
ATOM 767 N N . GLU A 1 99 ? -0.634 12.694 -14.608 1.00 97.25 99 GLU A N 1
ATOM 768 C CA . GLU A 1 99 ? -1.121 11.836 -15.683 1.00 97.25 99 GLU A CA 1
ATOM 769 C C . GLU A 1 99 ? -1.505 12.653 -16.926 1.00 97.25 99 GLU A C 1
ATOM 771 O O . GLU A 1 99 ? -1.064 12.343 -18.036 1.00 97.25 99 GLU A O 1
ATOM 776 N N . ARG A 1 100 ? -2.284 13.733 -16.755 1.00 98.25 100 ARG A N 1
ATOM 777 C CA . ARG A 1 100 ? -2.640 14.643 -17.855 1.00 98.25 100 ARG A CA 1
ATOM 778 C C . ARG A 1 100 ? -1.404 15.277 -18.488 1.00 98.25 100 ARG A C 1
ATOM 780 O O . ARG A 1 100 ? -1.364 15.392 -19.710 1.00 98.25 100 ARG A O 1
ATOM 787 N N . ALA A 1 101 ? -0.408 15.660 -17.687 1.00 98.06 101 ALA A N 1
ATOM 788 C CA . ALA A 1 101 ? 0.848 16.227 -18.176 1.00 98.06 101 ALA A CA 1
ATOM 789 C C . ALA A 1 101 ? 1.683 15.208 -18.972 1.00 98.06 101 ALA A C 1
ATOM 791 O O . ALA A 1 101 ? 2.207 15.537 -20.033 1.00 98.06 101 ALA A O 1
ATOM 792 N N . ALA A 1 102 ? 1.765 13.958 -18.512 1.00 98.06 102 ALA A N 1
ATOM 793 C CA . ALA A 1 102 ? 2.442 12.890 -19.242 1.00 98.06 102 ALA A CA 1
ATOM 794 C C . ALA A 1 102 ? 1.739 12.602 -20.581 1.00 98.06 102 ALA A C 1
ATOM 796 O O . ALA A 1 102 ? 2.385 12.557 -21.630 1.00 98.06 102 ALA A O 1
ATOM 797 N N . LYS A 1 103 ? 0.404 12.477 -20.562 1.00 97.88 103 LYS A N 1
ATOM 798 C CA . LYS A 1 103 ? -0.411 12.248 -21.766 1.00 97.88 103 LYS A CA 1
ATOM 799 C C . LYS A 1 103 ? -0.306 13.406 -22.763 1.00 97.88 103 LYS A C 1
ATOM 801 O O . LYS A 1 103 ? -0.158 13.160 -23.958 1.00 97.88 103 LYS A O 1
ATOM 806 N N . SER A 1 104 ? -0.344 14.658 -22.299 1.00 98.00 104 SER A N 1
ATOM 807 C CA . SER A 1 104 ? -0.215 15.835 -23.173 1.00 98.00 104 SER A CA 1
ATOM 808 C C . SER A 1 104 ? 1.180 15.967 -23.784 1.00 98.00 104 SER A C 1
ATOM 810 O O . SER A 1 104 ? 1.309 16.431 -24.914 1.00 98.00 104 SER A O 1
ATOM 812 N N . ALA A 1 105 ? 2.210 15.489 -23.082 1.00 97.88 105 ALA A N 1
ATOM 813 C CA . ALA A 1 105 ? 3.567 15.374 -23.599 1.00 97.88 105 ALA A CA 1
ATOM 814 C C . ALA A 1 105 ? 3.759 14.188 -24.568 1.00 97.88 105 ALA A C 1
ATOM 816 O O . ALA A 1 105 ? 4.873 13.964 -25.021 1.00 97.88 105 ALA A O 1
ATOM 817 N N . GLY A 1 106 ? 2.707 13.430 -24.904 1.00 97.00 106 GLY A N 1
ATOM 818 C CA . GLY A 1 106 ? 2.771 12.324 -25.864 1.00 97.00 106 GLY A CA 1
ATOM 819 C C . GLY A 1 106 ? 3.225 10.988 -25.271 1.00 97.00 106 GLY A C 1
ATOM 820 O O . GLY A 1 106 ? 3.456 10.037 -26.019 1.00 97.00 106 GLY A O 1
ATOM 821 N N . PHE A 1 107 ? 3.350 10.881 -23.946 1.00 97.56 107 PHE A N 1
ATOM 822 C CA . PHE A 1 107 ? 3.594 9.603 -23.278 1.00 97.56 107 PHE A CA 1
ATOM 823 C C . PHE A 1 107 ? 2.299 8.803 -23.112 1.00 97.56 107 PHE A C 1
ATOM 825 O O . PHE A 1 107 ? 1.193 9.345 -23.088 1.00 97.56 107 PHE A O 1
ATOM 832 N N . LYS A 1 108 ? 2.443 7.486 -22.959 1.00 95.19 108 LYS A N 1
ATOM 833 C CA . LYS A 1 108 ? 1.355 6.589 -22.571 1.00 95.19 108 LYS A CA 1
ATOM 834 C C . LYS A 1 108 ? 1.487 6.285 -21.081 1.00 95.19 108 LYS A C 1
ATOM 836 O O . LYS A 1 108 ? 2.521 5.787 -20.645 1.00 95.19 108 LYS A O 1
ATOM 841 N N . VAL A 1 109 ? 0.437 6.573 -20.320 1.00 94.06 109 VAL A N 1
ATOM 842 C CA . VAL A 1 109 ? 0.312 6.160 -18.914 1.00 94.06 109 VAL A CA 1
ATOM 843 C C . VAL A 1 109 ? -0.461 4.847 -18.884 1.00 94.06 109 VAL A C 1
ATOM 845 O O . VAL A 1 109 ? -1.475 4.722 -19.575 1.00 94.06 109 VAL A O 1
ATOM 848 N N . LEU A 1 110 ? 0.057 3.856 -18.167 1.00 88.19 110 LEU A N 1
ATOM 849 C CA . LEU A 1 110 ? -0.554 2.533 -18.052 1.00 88.19 110 LEU A CA 1
ATOM 850 C C . LEU A 1 110 ? -1.552 2.482 -16.872 1.00 88.19 110 LEU A C 1
ATOM 852 O O . LEU A 1 110 ? -1.611 3.427 -16.091 1.00 88.19 110 LEU A O 1
ATOM 856 N N . PRO A 1 111 ? -2.325 1.392 -16.708 1.00 83.69 111 PRO A N 1
ATOM 857 C CA . PRO A 1 111 ? -3.159 1.154 -15.516 1.00 83.69 111 PRO A CA 1
ATOM 858 C C . PRO A 1 111 ? -2.369 0.920 -14.213 1.00 83.69 111 PRO A C 1
ATOM 860 O O . PRO A 1 111 ? -2.953 0.691 -13.157 1.00 83.69 111 PRO A O 1
ATOM 863 N N . LEU A 1 112 ? -1.041 0.983 -14.292 1.00 80.31 112 LEU A N 1
ATOM 864 C CA . LEU A 1 112 ? -0.082 1.038 -13.193 1.00 80.31 112 LEU A CA 1
ATOM 865 C C . LEU A 1 112 ? 0.493 2.465 -13.137 1.00 80.31 112 LEU A C 1
ATOM 867 O O . LEU A 1 112 ? 0.438 3.157 -14.155 1.00 80.31 112 LEU A O 1
ATOM 871 N N . PRO A 1 113 ? 1.105 2.919 -12.026 1.00 87.75 113 PRO A N 1
ATOM 872 C CA . PRO A 1 113 ? 1.770 4.225 -11.953 1.00 87.75 113 PRO A CA 1
ATOM 873 C C . PRO A 1 113 ? 3.080 4.245 -12.774 1.00 87.75 113 PRO A C 1
ATOM 875 O O . PRO A 1 113 ? 4.146 4.568 -12.264 1.00 87.75 113 PRO A O 1
ATOM 878 N N . LEU A 1 114 ? 3.009 3.852 -14.046 1.00 84.94 114 LEU A N 1
ATOM 879 C CA . LEU A 1 114 ? 4.099 3.648 -14.983 1.00 84.94 114 LEU A CA 1
ATOM 880 C C . LEU A 1 114 ? 3.803 4.411 -16.272 1.00 84.94 114 LEU A C 1
ATOM 882 O O . LEU A 1 114 ? 2.730 4.295 -16.873 1.00 84.94 114 LEU A O 1
ATOM 886 N N . VAL A 1 115 ? 4.792 5.183 -16.702 1.00 89.25 115 VAL A N 1
ATOM 887 C CA . VAL A 1 115 ? 4.742 5.981 -17.921 1.00 89.25 115 VAL A CA 1
ATOM 888 C C . VAL A 1 115 ? 5.752 5.432 -18.912 1.00 89.25 115 VAL A C 1
ATOM 890 O O . VAL A 1 115 ? 6.914 5.221 -18.581 1.00 89.25 115 VAL A O 1
ATOM 893 N N . ILE A 1 116 ? 5.308 5.227 -20.149 1.00 86.88 116 ILE A N 1
ATOM 894 C CA . ILE A 1 116 ? 6.142 4.759 -21.255 1.00 86.88 116 ILE A CA 1
ATOM 895 C C . ILE A 1 116 ? 6.037 5.708 -22.445 1.00 86.88 116 ILE A C 1
ATOM 897 O O . ILE A 1 116 ? 5.107 6.509 -22.568 1.00 86.88 116 ILE A O 1
ATOM 901 N N . MET A 1 117 ? 6.999 5.619 -23.358 1.00 94.44 117 MET A N 1
ATOM 902 C CA . MET A 1 117 ? 6.983 6.405 -24.590 1.00 94.44 117 MET A CA 1
ATOM 903 C C . MET A 1 117 ? 5.752 6.092 -25.448 1.00 94.44 117 MET A C 1
ATOM 905 O O . MET A 1 117 ? 5.411 4.926 -25.657 1.00 94.44 117 MET A O 1
ATOM 909 N N . GLY A 1 118 ? 5.105 7.136 -25.974 1.00 92.06 118 GLY A N 1
ATOM 910 C CA . GLY A 1 118 ? 4.023 6.990 -26.941 1.00 92.06 118 GLY A CA 1
ATOM 911 C C . GLY A 1 118 ? 4.512 6.910 -28.394 1.00 92.06 118 GLY A C 1
ATOM 912 O O . GLY A 1 118 ? 5.711 7.023 -28.668 1.00 92.06 118 GLY A O 1
ATOM 913 N N . PRO A 1 119 ? 3.588 6.722 -29.354 1.00 94.81 119 PRO A N 1
ATOM 914 C CA . PRO A 1 119 ? 3.927 6.499 -30.762 1.00 94.81 119 PRO A CA 1
ATOM 915 C C . PRO A 1 119 ? 4.756 7.619 -31.408 1.00 94.81 119 PRO A C 1
ATOM 917 O O . PRO A 1 119 ? 5.645 7.341 -32.209 1.00 94.81 119 PRO A O 1
ATOM 920 N N . THR A 1 120 ? 4.501 8.879 -31.047 1.00 94.62 120 THR A N 1
ATOM 921 C CA . THR A 1 120 ? 5.223 10.045 -31.585 1.00 94.62 120 THR A CA 1
ATOM 922 C C . THR A 1 120 ? 6.697 10.048 -31.179 1.00 94.62 120 THR A C 1
ATOM 924 O O . THR A 1 120 ? 7.556 10.352 -32.004 1.00 94.62 120 THR A O 1
ATOM 927 N N . HIS A 1 121 ? 7.011 9.639 -29.947 1.00 95.38 121 HIS A N 1
ATOM 928 C CA . HIS A 1 121 ? 8.391 9.509 -29.471 1.00 95.38 121 HIS A CA 1
ATOM 929 C C . HIS A 1 121 ? 9.139 8.422 -30.240 1.00 95.38 121 HIS A C 1
ATOM 931 O O . HIS A 1 121 ? 10.262 8.643 -30.685 1.00 95.38 121 HIS A O 1
ATOM 937 N N . TRP A 1 122 ? 8.499 7.274 -30.477 1.00 91.38 122 TRP A N 1
ATOM 938 C CA . TRP A 1 122 ? 9.097 6.195 -31.265 1.00 91.38 122 TRP A CA 1
ATOM 939 C C . TRP A 1 122 ? 9.366 6.600 -32.717 1.00 91.38 122 TRP A C 1
ATOM 941 O O . TRP A 1 122 ? 10.423 6.272 -33.253 1.00 91.38 122 TRP A O 1
ATOM 951 N N . GLN A 1 123 ? 8.464 7.365 -33.338 1.00 93.44 123 GLN A N 1
ATOM 952 C CA . GLN A 1 123 ? 8.692 7.931 -34.673 1.00 93.44 123 GLN A CA 1
ATOM 953 C C . GLN A 1 123 ? 9.896 8.879 -34.689 1.00 93.44 123 GLN A C 1
ATOM 955 O O . GLN A 1 123 ? 10.729 8.804 -35.591 1.00 93.44 123 GLN A O 1
ATOM 960 N N . GLN A 1 124 ? 10.024 9.735 -33.674 1.00 94.38 124 GLN A N 1
ATOM 961 C CA . GLN A 1 124 ? 11.152 10.656 -33.558 1.00 94.38 124 GLN A CA 1
ATOM 962 C C . GLN A 1 124 ? 12.474 9.911 -33.350 1.00 94.38 124 GLN A C 1
ATOM 964 O O . GLN A 1 124 ? 13.436 10.205 -34.057 1.00 94.38 124 GLN A O 1
ATOM 969 N N . VAL A 1 125 ? 12.505 8.902 -32.472 1.00 89.56 125 VAL A N 1
ATOM 970 C CA . VAL A 1 125 ? 13.671 8.022 -32.276 1.00 89.56 125 VAL A CA 1
ATOM 971 C C . VAL A 1 125 ? 14.059 7.338 -33.589 1.00 89.56 125 VAL A C 1
ATOM 973 O O . VAL A 1 125 ? 15.224 7.386 -33.975 1.00 89.56 125 VAL A O 1
ATOM 976 N N . ALA A 1 126 ? 13.095 6.771 -34.321 1.00 92.44 126 ALA A N 1
ATOM 977 C CA . ALA A 1 126 ? 13.351 6.119 -35.606 1.00 92.44 126 ALA A CA 1
ATOM 978 C C . ALA A 1 126 ? 13.889 7.095 -36.672 1.00 92.44 126 ALA A C 1
ATOM 980 O O . ALA A 1 126 ? 14.754 6.732 -37.467 1.00 92.44 126 ALA A O 1
ATOM 981 N N . SER A 1 127 ? 13.417 8.345 -36.671 1.00 95.62 127 SER A N 1
ATOM 982 C CA . SER A 1 127 ? 13.860 9.383 -37.614 1.00 95.62 127 SER A CA 1
ATOM 983 C C . SER A 1 127 ? 15.208 10.033 -37.264 1.00 95.62 127 SER A C 1
ATOM 985 O O . SER A 1 127 ? 15.794 10.709 -38.106 1.00 95.62 127 SER A O 1
ATOM 987 N N . ALA A 1 128 ? 15.722 9.831 -36.046 1.00 93.75 128 ALA A N 1
ATOM 988 C CA . ALA A 1 128 ? 16.912 10.518 -35.539 1.00 93.75 128 ALA A CA 1
ATOM 989 C C . ALA A 1 128 ? 18.248 9.958 -36.072 1.00 93.75 128 ALA A C 1
ATOM 991 O O . ALA A 1 128 ? 19.308 10.539 -35.820 1.00 93.75 128 ALA A O 1
ATOM 992 N N . GLY A 1 129 ? 18.227 8.839 -36.807 1.00 95.75 129 GLY A N 1
ATOM 993 C CA . GLY A 1 129 ? 19.419 8.247 -37.418 1.00 95.75 129 GLY A CA 1
ATOM 994 C C . GLY A 1 129 ? 20.518 7.955 -36.380 1.00 95.75 129 GLY A C 1
ATOM 995 O O . GLY A 1 129 ? 20.226 7.341 -35.355 1.00 95.75 129 GLY A O 1
ATOM 996 N N . PRO A 1 130 ? 21.771 8.410 -36.581 1.00 97.12 130 PRO A N 1
ATOM 997 C CA . PRO A 1 130 ? 22.856 8.199 -35.614 1.00 97.12 130 PRO A CA 1
ATOM 998 C C . PRO A 1 130 ? 22.595 8.775 -34.212 1.00 97.12 130 PRO A C 1
ATOM 1000 O O . PRO A 1 130 ? 23.192 8.309 -33.246 1.00 97.12 130 PRO A O 1
ATOM 1003 N N . ALA A 1 131 ? 21.710 9.771 -34.080 1.00 95.12 131 ALA A N 1
ATOM 1004 C CA . ALA A 1 131 ? 21.354 10.368 -32.791 1.00 95.12 131 ALA A CA 1
ATOM 1005 C C . ALA A 1 131 ? 20.255 9.592 -32.037 1.00 95.12 131 ALA A C 1
ATOM 1007 O O . ALA A 1 131 ? 19.934 9.950 -30.902 1.00 95.12 131 ALA A O 1
ATOM 1008 N N . ALA A 1 132 ? 19.685 8.533 -32.627 1.00 86.25 132 ALA A N 1
ATOM 1009 C CA . ALA A 1 132 ? 18.585 7.764 -32.040 1.00 86.25 132 ALA A CA 1
ATOM 1010 C C . ALA A 1 132 ? 18.836 7.292 -30.593 1.00 86.25 132 ALA A C 1
ATOM 1012 O O . ALA A 1 132 ? 17.927 7.462 -29.780 1.00 86.25 132 ALA A O 1
ATOM 1013 N N . PRO A 1 133 ? 20.035 6.799 -30.206 1.00 84.38 133 PRO A N 1
ATOM 1014 C CA . PRO A 1 133 ? 20.290 6.409 -28.818 1.00 84.38 133 PRO A CA 1
ATOM 1015 C C . PRO A 1 133 ? 20.161 7.572 -27.824 1.00 84.38 133 PRO A C 1
ATOM 1017 O O . PRO A 1 133 ? 19.606 7.398 -26.742 1.00 84.38 133 PRO A O 1
ATOM 1020 N N . ALA A 1 134 ? 20.621 8.772 -28.195 1.00 86.19 134 ALA A N 1
ATOM 1021 C CA . ALA A 1 134 ? 20.537 9.950 -27.333 1.00 86.19 134 ALA A CA 1
ATOM 1022 C C . ALA A 1 134 ? 19.090 10.453 -27.192 1.00 86.19 134 ALA A C 1
ATOM 1024 O O . ALA A 1 134 ? 18.660 10.799 -26.092 1.00 86.19 134 ALA A O 1
ATOM 1025 N N . VAL A 1 135 ? 18.321 10.447 -28.287 1.00 88.25 135 VAL A N 1
ATOM 1026 C CA . VAL A 1 135 ? 16.893 10.816 -28.276 1.00 88.25 135 VAL A CA 1
ATOM 1027 C C . VAL A 1 135 ? 16.080 9.822 -27.442 1.00 88.25 135 VAL A C 1
ATOM 1029 O O . VAL A 1 135 ? 15.255 10.231 -26.626 1.00 88.25 135 VAL A O 1
ATOM 1032 N N . LEU A 1 136 ? 16.351 8.522 -27.599 1.00 82.00 136 LEU A N 1
ATOM 1033 C CA . LEU A 1 136 ? 15.734 7.458 -26.810 1.00 82.00 136 LEU A CA 1
ATOM 1034 C C . LEU A 1 136 ? 16.005 7.642 -25.311 1.00 82.00 136 LEU A C 1
ATOM 1036 O O . LEU A 1 136 ? 15.061 7.659 -24.523 1.00 82.00 136 LEU A O 1
ATOM 1040 N N . ALA A 1 137 ? 17.270 7.846 -24.930 1.00 74.31 137 ALA A N 1
ATOM 1041 C CA . ALA A 1 137 ? 17.658 8.065 -23.538 1.00 74.31 137 ALA A CA 1
ATOM 1042 C C . ALA A 1 137 ? 16.973 9.303 -22.932 1.00 74.31 137 ALA A C 1
ATOM 1044 O O . ALA A 1 137 ? 16.516 9.262 -21.789 1.00 74.31 137 ALA A O 1
ATOM 1045 N N . GLY A 1 138 ? 16.837 10.385 -23.708 1.00 80.81 138 GLY A N 1
ATOM 1046 C CA . GLY A 1 138 ? 16.111 11.585 -23.288 1.00 80.81 138 GLY A CA 1
ATOM 1047 C C . GLY A 1 138 ? 14.643 11.302 -22.957 1.00 80.81 138 GLY A C 1
ATOM 1048 O O . GLY A 1 138 ? 14.170 11.672 -21.881 1.00 80.81 138 GLY A O 1
ATOM 1049 N N . TYR A 1 139 ? 13.926 10.592 -23.833 1.00 91.75 139 TYR A N 1
ATOM 1050 C CA . TYR A 1 139 ? 12.529 10.230 -23.572 1.00 91.75 139 TYR A CA 1
ATOM 1051 C C . TYR A 1 139 ? 12.366 9.231 -22.428 1.00 91.75 139 TYR A C 1
ATOM 1053 O O . TYR A 1 139 ? 11.429 9.366 -21.640 1.00 91.75 139 TYR A O 1
ATOM 1061 N N . GLN A 1 140 ? 13.275 8.262 -22.301 1.00 83.88 140 GLN A N 1
ATOM 1062 C CA . GLN A 1 140 ? 13.283 7.320 -21.180 1.00 83.88 140 GLN A CA 1
ATOM 1063 C C . GLN A 1 140 ? 13.473 8.039 -19.840 1.00 83.88 140 GLN A C 1
ATOM 1065 O O . GLN A 1 140 ? 12.751 7.743 -18.891 1.00 83.88 140 GLN A O 1
ATOM 1070 N N . ALA A 1 141 ? 14.369 9.027 -19.767 1.00 72.88 141 ALA A N 1
ATOM 1071 C CA . ALA A 1 141 ? 14.577 9.816 -18.554 1.00 72.88 141 ALA A CA 1
ATOM 1072 C C . ALA A 1 141 ? 13.321 10.612 -18.151 1.00 72.88 141 ALA A C 1
ATOM 1074 O O . ALA A 1 141 ? 12.950 10.638 -16.977 1.00 72.88 141 ALA A O 1
ATOM 1075 N N . VAL A 1 142 ? 12.623 11.218 -19.119 1.00 85.69 142 VAL A N 1
ATOM 1076 C CA . VAL A 1 142 ? 11.366 11.940 -18.852 1.00 85.69 142 VAL A CA 1
ATOM 1077 C C . VAL A 1 142 ? 10.255 10.982 -18.405 1.00 85.69 142 VAL A C 1
ATOM 1079 O O . VAL A 1 142 ? 9.564 11.259 -17.424 1.00 85.69 142 VAL A O 1
ATOM 1082 N N . ALA A 1 143 ? 10.109 9.832 -19.072 1.00 81.25 143 ALA A N 1
ATOM 1083 C CA . ALA A 1 143 ? 9.151 8.795 -18.685 1.00 81.25 143 ALA A CA 1
ATOM 1084 C C . ALA A 1 143 ? 9.411 8.271 -17.259 1.00 81.25 143 ALA A C 1
ATOM 1086 O O . ALA A 1 143 ? 8.473 8.115 -16.472 1.00 81.25 143 ALA A O 1
ATOM 1087 N N . ALA A 1 144 ? 10.681 8.065 -16.897 1.00 71.94 144 ALA A N 1
ATOM 1088 C CA . ALA A 1 144 ? 11.081 7.671 -15.550 1.00 71.94 144 ALA A CA 1
ATOM 1089 C C . ALA A 1 144 ? 10.717 8.742 -14.509 1.00 71.94 144 ALA A C 1
ATOM 1091 O O . ALA A 1 144 ? 10.174 8.410 -13.459 1.00 71.94 144 ALA A O 1
ATOM 1092 N N . GLY A 1 145 ? 10.928 10.028 -14.813 1.00 74.56 145 GLY A N 1
ATOM 1093 C CA . GLY A 1 145 ? 10.536 11.128 -13.924 1.00 74.56 145 GLY A CA 1
ATOM 1094 C C . GLY A 1 145 ? 9.032 11.159 -13.628 1.00 74.56 145 GLY A C 1
ATOM 1095 O O . GLY A 1 145 ? 8.626 11.285 -12.467 1.00 74.56 145 GLY A O 1
ATOM 1096 N N . PHE A 1 146 ? 8.195 10.982 -14.657 1.00 87.94 146 PHE A N 1
ATOM 1097 C CA . PHE A 1 146 ? 6.746 10.871 -14.466 1.00 87.94 146 PHE A CA 1
ATOM 1098 C C . PHE A 1 146 ? 6.366 9.637 -13.640 1.00 87.94 146 PHE A C 1
ATOM 1100 O O . PHE A 1 146 ? 5.563 9.749 -12.716 1.00 87.94 146 PHE A O 1
ATOM 1107 N N . THR A 1 147 ? 6.974 8.487 -13.940 1.00 83.25 147 THR A N 1
ATOM 1108 C CA . THR A 1 147 ? 6.753 7.219 -13.225 1.00 83.25 147 THR A CA 1
ATOM 1109 C C . THR A 1 147 ? 7.049 7.361 -11.733 1.00 83.25 147 THR A C 1
ATOM 1111 O O . THR A 1 147 ? 6.183 7.082 -10.909 1.00 83.25 147 THR A O 1
ATOM 1114 N N . ILE A 1 148 ? 8.223 7.891 -11.377 1.00 75.00 148 ILE A N 1
ATOM 1115 C CA . ILE A 1 148 ? 8.623 8.121 -9.979 1.00 75.00 148 ILE A CA 1
ATOM 1116 C C . ILE A 1 148 ? 7.610 9.020 -9.261 1.00 75.00 148 ILE A C 1
ATOM 1118 O O . ILE A 1 148 ? 7.212 8.736 -8.130 1.00 75.00 148 ILE A O 1
ATOM 1122 N N . SER A 1 149 ? 7.158 10.089 -9.921 1.00 84.69 149 SER A N 1
ATOM 1123 C CA . SER A 1 149 ? 6.200 11.024 -9.328 1.00 84.69 149 SER A CA 1
ATOM 1124 C C . SER A 1 149 ? 4.834 10.368 -9.085 1.00 84.69 149 SER A C 1
ATOM 1126 O O . SER A 1 149 ? 4.282 10.500 -7.992 1.00 84.69 149 SER A O 1
ATOM 1128 N N . LEU A 1 150 ? 4.307 9.619 -10.064 1.00 87.75 150 LEU A N 1
ATOM 1129 C CA . LEU A 1 150 ? 3.049 8.876 -9.916 1.00 87.75 150 LEU A CA 1
ATOM 1130 C C . LEU A 1 150 ? 3.147 7.833 -8.797 1.00 87.75 150 LEU A C 1
ATOM 1132 O O . LEU A 1 150 ? 2.259 7.768 -7.949 1.00 87.75 150 LEU A O 1
ATOM 1136 N N . GLN A 1 151 ? 4.237 7.063 -8.753 1.00 84.06 151 GLN A N 1
ATOM 1137 C CA . GLN A 1 151 ? 4.471 6.055 -7.716 1.00 84.06 151 GLN A CA 1
ATOM 1138 C C . GLN A 1 151 ? 4.518 6.673 -6.316 1.00 84.06 151 GLN A C 1
ATOM 1140 O O . GLN A 1 151 ? 3.891 6.147 -5.396 1.00 84.06 151 GLN A O 1
ATOM 1145 N N . ALA A 1 152 ? 5.213 7.802 -6.149 1.00 74.62 152 ALA A N 1
ATOM 1146 C CA . ALA A 1 152 ? 5.335 8.475 -4.859 1.00 74.62 152 ALA A CA 1
ATOM 1147 C C . ALA A 1 152 ? 3.975 8.950 -4.324 1.00 74.62 152 ALA A C 1
ATOM 1149 O O . ALA A 1 152 ? 3.628 8.682 -3.172 1.00 74.62 152 ALA A O 1
ATOM 1150 N N . ILE A 1 153 ? 3.175 9.610 -5.165 1.00 87.50 153 ILE A N 1
ATOM 1151 C CA . ILE A 1 153 ? 1.873 10.140 -4.741 1.00 87.50 153 ILE A CA 1
ATOM 1152 C C . ILE A 1 153 ? 0.874 9.007 -4.519 1.00 87.50 153 ILE A C 1
ATOM 1154 O O . ILE A 1 153 ? 0.120 9.036 -3.548 1.00 87.50 153 ILE A O 1
ATOM 1158 N N . PHE A 1 154 ? 0.887 7.982 -5.371 1.00 91.81 154 PHE A N 1
ATOM 1159 C CA . PHE A 1 154 ? 0.026 6.818 -5.198 1.00 91.81 154 PHE A CA 1
ATOM 1160 C C . PHE A 1 154 ? 0.343 6.074 -3.891 1.00 91.81 154 PHE A C 1
ATOM 1162 O O . PHE A 1 154 ? -0.563 5.754 -3.122 1.00 91.81 154 PHE A O 1
ATOM 1169 N N . ALA A 1 155 ? 1.626 5.896 -3.561 1.00 77.75 155 ALA A N 1
ATOM 1170 C CA . ALA A 1 155 ? 2.035 5.332 -2.277 1.00 77.75 155 ALA A CA 1
ATOM 1171 C C . ALA A 1 155 ? 1.592 6.206 -1.088 1.00 77.75 155 ALA A C 1
ATOM 1173 O O . ALA A 1 155 ? 1.163 5.677 -0.058 1.00 77.75 155 ALA A O 1
ATOM 1174 N N . GLN A 1 156 ? 1.668 7.534 -1.204 1.00 80.00 156 GLN A N 1
ATOM 1175 C CA . GLN A 1 156 ? 1.156 8.442 -0.176 1.00 80.00 156 GLN A CA 1
ATOM 1176 C C . GLN A 1 156 ? -0.359 8.271 0.022 1.00 80.00 156 GLN A C 1
ATOM 1178 O O . GLN A 1 156 ? -0.806 8.149 1.164 1.00 80.00 156 GLN A O 1
ATOM 1183 N N . LEU A 1 157 ? -1.127 8.194 -1.069 1.00 87.94 157 LEU A N 1
ATOM 1184 C CA . LEU A 1 157 ? -2.581 8.021 -1.041 1.00 87.94 157 LEU A CA 1
ATOM 1185 C C . LEU A 1 157 ? -2.994 6.708 -0.358 1.00 87.94 157 LEU A C 1
ATOM 1187 O O . LEU A 1 157 ? -3.839 6.723 0.533 1.00 87.94 157 LEU A O 1
ATOM 1191 N N . ILE A 1 158 ? -2.341 5.587 -0.692 1.00 82.94 158 ILE A N 1
ATOM 1192 C CA . ILE A 1 158 ? -2.574 4.297 -0.013 1.00 82.94 158 ILE A CA 1
ATOM 1193 C C . ILE A 1 158 ? -2.290 4.413 1.491 1.00 82.94 158 ILE A C 1
ATOM 1195 O O . ILE A 1 158 ? -3.015 3.860 2.315 1.00 82.94 158 ILE A O 1
ATOM 1199 N N . GLY A 1 159 ? -1.242 5.149 1.875 1.00 75.12 159 GLY A N 1
ATOM 1200 C CA . GLY A 1 159 ? -0.930 5.380 3.285 1.00 75.12 159 GLY A CA 1
ATOM 1201 C C . GLY A 1 159 ? -2.044 6.099 4.034 1.00 75.12 159 GLY A C 1
ATOM 1202 O O . GLY A 1 159 ? -2.408 5.686 5.132 1.00 75.12 159 GLY A O 1
ATOM 1203 N N . GLN A 1 160 ? -2.606 7.137 3.418 1.00 83.19 160 GLN A N 1
ATOM 1204 C CA . GLN A 1 160 ? -3.741 7.869 3.973 1.00 83.19 160 GLN A CA 1
ATOM 1205 C C . GLN A 1 160 ? -4.971 6.961 4.112 1.00 83.19 160 GLN A C 1
ATOM 1207 O O . GLN A 1 160 ? -5.671 7.051 5.120 1.00 83.19 160 GLN A O 1
ATOM 1212 N N . ASP A 1 161 ? -5.215 6.073 3.142 1.00 85.38 161 ASP A N 1
ATOM 1213 C CA . ASP A 1 161 ? -6.357 5.145 3.138 1.00 85.38 161 ASP A CA 1
ATOM 1214 C C . ASP A 1 161 ? -6.283 4.150 4.301 1.00 85.38 161 ASP A C 1
ATOM 1216 O O . ASP A 1 161 ? -7.221 4.012 5.089 1.00 85.38 161 ASP A O 1
ATOM 1220 N N . VAL A 1 162 ? -5.107 3.556 4.512 1.00 80.06 162 VAL A N 1
ATOM 1221 C CA . VAL A 1 162 ? -4.860 2.668 5.656 1.00 80.06 162 VAL A CA 1
ATOM 1222 C C . VAL A 1 162 ? -5.050 3.405 6.988 1.00 80.06 162 VAL A C 1
ATOM 1224 O O . VAL A 1 162 ? -5.655 2.859 7.913 1.00 80.06 162 VAL A O 1
ATOM 1227 N N . THR A 1 163 ? -4.583 4.653 7.105 1.00 75.75 163 THR A N 1
ATOM 1228 C CA . THR A 1 163 ? -4.801 5.469 8.313 1.00 75.75 163 THR A CA 1
ATOM 1229 C C . THR A 1 163 ? -6.282 5.777 8.544 1.00 75.75 163 THR A C 1
ATOM 1231 O O . THR A 1 163 ? -6.745 5.727 9.689 1.00 75.75 163 THR A O 1
ATOM 1234 N N . ALA A 1 164 ? -7.046 6.053 7.484 1.00 81.56 164 ALA A N 1
ATOM 1235 C CA . ALA A 1 164 ? -8.487 6.270 7.579 1.00 81.56 164 ALA A CA 1
ATOM 1236 C C . ALA A 1 164 ? -9.205 5.013 8.094 1.00 81.56 164 ALA A C 1
ATOM 1238 O O . ALA A 1 164 ? -9.986 5.097 9.045 1.00 81.56 164 ALA A O 1
ATOM 1239 N N . LEU A 1 165 ? -8.877 3.838 7.545 1.00 81.56 165 LEU A N 1
ATOM 1240 C CA . LEU A 1 165 ? -9.432 2.563 8.000 1.00 81.56 165 LEU A CA 1
ATOM 1241 C C . LEU A 1 165 ? -9.094 2.274 9.470 1.00 81.56 165 LEU A C 1
ATOM 1243 O O . LEU A 1 165 ? -9.988 1.937 10.246 1.00 81.56 165 LEU A O 1
ATOM 1247 N N . ALA A 1 166 ? -7.831 2.438 9.873 1.00 74.19 166 ALA A N 1
ATOM 1248 C CA . ALA A 1 166 ? -7.404 2.211 11.255 1.00 74.19 166 ALA A CA 1
ATOM 1249 C C . ALA A 1 166 ? -8.139 3.137 12.240 1.00 74.19 166 ALA A C 1
ATOM 1251 O O . ALA A 1 166 ? -8.552 2.709 13.319 1.00 74.19 166 ALA A O 1
ATOM 1252 N N . THR A 1 167 ? -8.369 4.390 11.840 1.00 74.44 167 THR A N 1
ATOM 1253 C CA . THR A 1 167 ? -9.147 5.358 12.623 1.00 74.44 167 THR A CA 1
ATOM 1254 C C . THR A 1 167 ? -10.585 4.867 12.814 1.00 74.44 167 THR A C 1
ATOM 1256 O O . THR A 1 167 ? -11.061 4.788 13.947 1.00 74.44 167 THR A O 1
ATOM 1259 N N . LEU A 1 168 ? -11.256 4.452 11.732 1.00 80.19 168 LEU A N 1
ATOM 1260 C CA . LEU A 1 168 ? -12.617 3.895 11.772 1.00 80.19 168 LEU A CA 1
ATOM 1261 C C . LEU A 1 168 ? -12.720 2.640 12.648 1.00 80.19 168 LEU A C 1
ATOM 1263 O O . LEU A 1 168 ? -13.686 2.479 13.400 1.00 80.19 168 LEU A O 1
ATOM 1267 N N . GLN A 1 169 ? -11.717 1.766 12.595 1.00 82.94 169 GLN A N 1
ATOM 1268 C CA . GLN A 1 169 ? -11.651 0.580 13.446 1.00 82.94 169 GLN A CA 1
ATOM 1269 C C . GLN A 1 169 ? -11.492 0.949 14.925 1.00 82.94 169 GLN A C 1
ATOM 1271 O O . GLN A 1 169 ? -12.224 0.411 15.756 1.00 82.94 169 GLN A O 1
ATOM 1276 N N . GLY A 1 170 ? -10.609 1.896 15.254 1.00 73.44 170 GLY A N 1
ATOM 1277 C CA . GLY A 1 170 ? -10.423 2.376 16.626 1.00 73.44 170 GLY A CA 1
ATOM 1278 C C . GLY A 1 170 ? -11.705 2.971 17.213 1.00 73.44 170 GLY A C 1
ATOM 1279 O O . GLY A 1 170 ? -12.094 2.638 18.331 1.00 73.44 170 GLY A O 1
ATOM 1280 N N . ILE A 1 171 ? -12.426 3.767 16.422 1.00 76.31 171 ILE A N 1
ATOM 1281 C CA . ILE A 1 171 ? -13.739 4.303 16.808 1.00 76.31 171 ILE A CA 1
ATOM 1282 C C . ILE A 1 171 ? -14.728 3.168 17.047 1.00 76.31 171 ILE A C 1
ATOM 1284 O O . ILE A 1 171 ? -15.393 3.142 18.075 1.00 76.31 171 ILE A O 1
ATOM 1288 N N . THR A 1 172 ? -14.797 2.199 16.133 1.00 79.00 172 THR A N 1
ATOM 1289 C CA . THR A 1 172 ? -15.702 1.052 16.271 1.00 79.00 172 THR A CA 1
ATOM 1290 C C . THR A 1 172 ? -15.425 0.272 17.556 1.00 79.00 172 THR A C 1
ATOM 1292 O O . THR A 1 172 ? -16.367 -0.146 18.219 1.00 79.00 172 THR A O 1
ATOM 1295 N N . MET A 1 173 ? -14.156 0.091 17.936 1.00 73.31 173 MET A N 1
ATOM 1296 C CA . MET A 1 173 ? -13.782 -0.580 19.186 1.00 73.31 173 MET A CA 1
ATOM 1297 C C . MET A 1 173 ? -14.180 0.231 20.424 1.00 73.31 173 MET A C 1
ATOM 1299 O O . MET A 1 173 ? -14.702 -0.354 21.368 1.00 73.31 173 MET A O 1
ATOM 1303 N N . ASN A 1 174 ? -13.998 1.554 20.400 1.00 72.62 174 ASN A N 1
ATOM 1304 C CA . ASN A 1 174 ? -14.372 2.441 21.507 1.00 72.62 174 ASN A CA 1
ATOM 1305 C C . ASN A 1 174 ? -15.891 2.623 21.648 1.00 72.62 174 ASN A C 1
ATOM 1307 O O . ASN A 1 174 ? -16.382 2.842 22.749 1.00 72.62 174 ASN A O 1
ATOM 1311 N N . LEU A 1 175 ? -16.634 2.515 20.544 1.00 73.06 175 LEU A N 1
ATOM 1312 C CA . LEU A 1 175 ? -18.097 2.579 20.519 1.00 73.06 175 LEU A CA 1
ATOM 1313 C C . LEU A 1 175 ? -18.767 1.229 20.797 1.00 73.06 175 LEU A C 1
ATOM 1315 O O . LEU A 1 175 ? -19.997 1.172 20.868 1.00 73.06 175 LEU A O 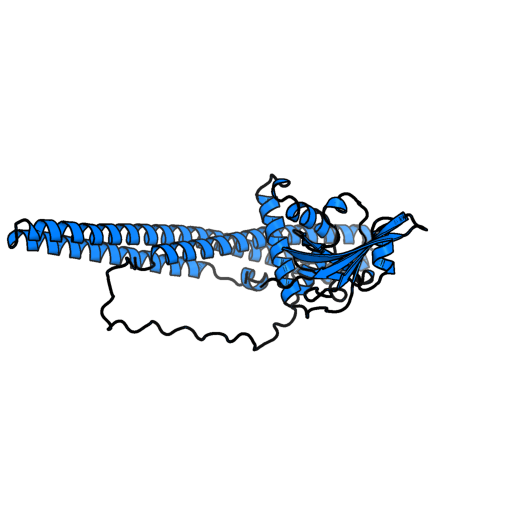1
ATOM 1319 N N . ARG A 1 176 ? -18.008 0.129 20.932 1.00 69.44 176 ARG A N 1
ATOM 1320 C CA . ARG A 1 176 ? -18.611 -1.147 21.326 1.00 69.44 176 ARG A CA 1
ATOM 1321 C C . ARG A 1 176 ? -19.294 -0.954 22.678 1.00 69.44 176 ARG A C 1
ATOM 1323 O O . ARG A 1 176 ? -18.668 -0.405 23.586 1.00 69.44 176 ARG A O 1
ATOM 1330 N N . PRO A 1 177 ? -20.553 -1.405 22.829 1.00 56.31 177 PRO A N 1
ATOM 1331 C CA . PRO A 1 177 ? -21.226 -1.324 24.109 1.00 56.31 177 PRO A CA 1
ATOM 1332 C C . PRO A 1 177 ? -20.336 -1.983 25.155 1.00 56.31 177 PRO A C 1
ATOM 1334 O O . PRO A 1 177 ? -19.795 -3.072 24.929 1.00 56.31 177 PRO A O 1
ATOM 1337 N N . VAL A 1 178 ? -20.164 -1.295 26.284 1.00 48.41 178 VAL A N 1
ATOM 1338 C CA . VAL A 1 178 ? -19.531 -1.861 27.469 1.00 48.41 178 VAL A CA 1
ATOM 1339 C C . VAL A 1 178 ? -20.455 -2.979 27.938 1.00 48.41 178 VAL A C 1
ATOM 1341 O O . VAL A 1 178 ? -21.333 -2.776 28.771 1.00 48.41 178 VAL A O 1
ATOM 1344 N N . ASN A 1 179 ? -20.286 -4.169 27.366 1.00 44.97 179 ASN A N 1
ATOM 1345 C CA . ASN A 1 179 ? -20.840 -5.404 27.892 1.00 44.97 179 ASN A CA 1
ATOM 1346 C C . ASN A 1 179 ? -20.051 -5.715 29.164 1.00 44.97 179 ASN A C 1
ATOM 1348 O O . ASN A 1 179 ? -19.186 -6.589 29.193 1.00 44.97 179 ASN A O 1
ATOM 1352 N N . GLY A 1 180 ? -20.296 -4.928 30.209 1.00 42.91 180 GLY A N 1
ATOM 1353 C CA . GLY A 1 180 ? -19.891 -5.296 31.548 1.00 42.91 180 GLY A CA 1
ATOM 1354 C C . GLY A 1 180 ? -20.588 -6.613 31.904 1.00 42.91 180 GLY A C 1
ATOM 1355 O O . GLY A 1 180 ? -21.756 -6.797 31.540 1.00 42.91 180 GLY A O 1
ATOM 1356 N N . PRO A 1 181 ? -19.912 -7.542 32.594 1.00 39.41 181 PRO A N 1
ATOM 1357 C CA . PRO A 1 181 ? -20.562 -8.731 33.128 1.00 39.41 181 PRO A CA 1
ATOM 1358 C C . PRO A 1 181 ? -21.614 -8.285 34.158 1.00 39.41 181 PRO A C 1
ATOM 1360 O O . PRO A 1 181 ? -21.284 -8.031 35.310 1.00 39.41 181 PRO A O 1
ATOM 1363 N N . GLY A 1 182 ? -22.870 -8.108 33.733 1.00 40.88 182 GLY A N 1
ATOM 1364 C CA . GLY A 1 182 ? -23.969 -7.724 34.627 1.00 40.88 182 GLY A CA 1
ATOM 1365 C C . GLY A 1 182 ? -25.140 -6.947 34.017 1.00 40.88 182 GLY A C 1
ATOM 1366 O O . GLY A 1 182 ? -26.207 -6.950 34.621 1.00 40.88 182 GLY A O 1
ATOM 1367 N N . MET A 1 183 ? -25.013 -6.326 32.838 1.00 41.44 183 MET A N 1
ATOM 1368 C CA . MET A 1 183 ? -26.156 -5.677 32.166 1.00 41.44 183 MET A CA 1
ATOM 1369 C C . MET A 1 183 ? -26.590 -6.486 30.946 1.00 41.44 183 MET A C 1
ATOM 1371 O O . MET A 1 183 ? -26.127 -6.259 29.831 1.00 41.44 183 MET A O 1
ATOM 1375 N N . GLY A 1 184 ? -27.478 -7.456 31.167 1.00 34.69 184 GLY A N 1
ATOM 1376 C CA . GLY A 1 184 ? -28.214 -8.088 30.076 1.00 34.69 184 GLY A CA 1
ATOM 1377 C C . GLY A 1 184 ? -29.086 -7.044 29.380 1.00 34.69 184 GLY A C 1
ATOM 1378 O O . GLY A 1 184 ? -29.912 -6.397 30.023 1.00 34.69 184 GLY A O 1
ATOM 1379 N N . LEU A 1 185 ? -28.885 -6.859 28.075 1.00 37.22 185 LEU A N 1
ATOM 1380 C CA . LEU A 1 185 ? -29.806 -6.089 27.244 1.00 37.22 185 LEU A CA 1
ATOM 1381 C C . LEU A 1 185 ? -31.195 -6.756 27.305 1.00 37.22 185 LEU A C 1
ATOM 1383 O O . LEU A 1 185 ? -31.264 -7.982 27.223 1.00 37.22 185 LEU A O 1
ATOM 1387 N N . PRO A 1 186 ? -32.300 -6.001 27.430 1.00 38.44 186 PRO A N 1
ATOM 1388 C CA . PRO A 1 186 ? -33.633 -6.576 27.290 1.00 38.44 186 PRO A CA 1
ATOM 1389 C C . PRO A 1 186 ? -33.798 -7.165 25.879 1.00 38.44 186 PRO A C 1
ATOM 1391 O O . PRO A 1 186 ? -33.412 -6.527 24.897 1.00 38.44 186 PRO A O 1
ATOM 1394 N N . ASP A 1 187 ? -34.393 -8.359 25.790 1.00 37.75 187 ASP A N 1
ATOM 1395 C CA . ASP A 1 187 ? -34.532 -9.244 24.609 1.00 37.75 187 ASP A CA 1
ATOM 1396 C C . ASP A 1 187 ? -35.310 -8.661 23.392 1.00 37.75 187 ASP A C 1
ATOM 1398 O O . ASP A 1 187 ? -35.852 -9.390 22.562 1.00 37.75 187 ASP A O 1
ATOM 1402 N N . GLY A 1 188 ? -35.393 -7.337 23.241 1.00 32.62 188 GLY A N 1
ATOM 1403 C CA . GLY A 1 188 ? -36.220 -6.658 22.239 1.00 32.62 188 GLY A CA 1
ATOM 1404 C C . GLY A 1 188 ? -35.487 -5.972 21.082 1.00 32.62 188 GLY A C 1
ATOM 1405 O O . GLY A 1 188 ? -36.140 -5.614 20.101 1.00 32.62 188 GLY A O 1
ATOM 1406 N N . ILE A 1 189 ? -34.164 -5.772 21.135 1.00 32.84 189 ILE A N 1
ATOM 1407 C CA . ILE A 1 189 ? -33.438 -5.102 20.040 1.00 32.84 189 ILE A CA 1
ATOM 1408 C C . ILE A 1 189 ? -32.970 -6.155 19.036 1.00 32.84 189 ILE A C 1
ATOM 1410 O O . ILE A 1 189 ? -31.924 -6.783 19.187 1.00 32.84 189 ILE A O 1
ATOM 1414 N N . ARG A 1 190 ? -33.792 -6.365 18.001 1.00 31.34 190 ARG A N 1
ATOM 1415 C CA . ARG A 1 190 ? -33.475 -7.233 16.861 1.00 31.34 190 ARG A CA 1
ATOM 1416 C C . ARG A 1 190 ? -32.115 -6.865 16.267 1.00 31.34 190 ARG A C 1
ATOM 1418 O O . ARG A 1 190 ? -31.864 -5.706 15.943 1.00 31.34 190 ARG A O 1
ATOM 1425 N N . ALA A 1 191 ? -31.285 -7.892 16.102 1.00 29.69 191 ALA A N 1
ATOM 1426 C CA . ALA A 1 191 ? -30.006 -7.849 15.418 1.00 29.69 191 ALA A CA 1
ATOM 1427 C C . ALA A 1 191 ? -30.090 -7.061 14.102 1.00 29.69 191 ALA A C 1
ATOM 1429 O O . ALA A 1 191 ? -30.995 -7.269 13.290 1.00 29.69 191 ALA A O 1
ATOM 1430 N N . VAL A 1 192 ? -29.108 -6.182 13.897 1.00 29.39 192 VAL A N 1
ATOM 1431 C CA . VAL A 1 192 ? -28.775 -5.623 12.584 1.00 29.39 192 VAL A CA 1
ATOM 1432 C C . VAL A 1 192 ? -28.701 -6.793 11.590 1.00 29.39 192 VAL A C 1
ATOM 1434 O O . VAL A 1 192 ? -28.096 -7.812 11.941 1.00 29.39 192 VAL A O 1
ATOM 1437 N N . PRO A 1 193 ? -29.306 -6.705 10.389 1.00 26.89 193 PRO A N 1
ATOM 1438 C CA . PRO A 1 193 ? -29.175 -7.753 9.387 1.00 26.89 193 PRO A CA 1
ATOM 1439 C C . PRO A 1 193 ? -27.690 -8.040 9.179 1.00 26.89 193 PRO A C 1
ATOM 1441 O O . PRO A 1 193 ? -26.928 -7.133 8.838 1.00 26.89 193 PRO A O 1
ATOM 1444 N N . GLN A 1 194 ? -27.268 -9.278 9.439 1.00 26.44 194 GLN A N 1
ATOM 1445 C CA . GLN A 1 194 ? -25.919 -9.695 9.086 1.00 26.44 194 GLN A CA 1
ATOM 1446 C C . GLN A 1 194 ? -25.771 -9.488 7.580 1.00 26.44 194 GLN A C 1
ATOM 1448 O O . GLN A 1 194 ? -26.564 -10.014 6.795 1.00 26.44 194 GLN A O 1
ATOM 1453 N N . LEU A 1 195 ? -24.780 -8.684 7.191 1.00 25.09 195 LEU A N 1
ATOM 1454 C CA . LEU A 1 195 ? -24.333 -8.619 5.806 1.00 25.09 195 LEU A CA 1
ATOM 1455 C C . LEU A 1 195 ? -24.065 -10.054 5.329 1.00 25.09 195 LEU A C 1
ATOM 1457 O O . LEU A 1 195 ? -23.566 -10.860 6.122 1.00 25.09 195 LEU A O 1
ATOM 1461 N N . PRO A 1 196 ? -24.421 -10.395 4.079 1.00 26.36 196 PRO A N 1
ATOM 1462 C CA . PRO A 1 196 ? -24.284 -11.753 3.582 1.00 26.36 196 PRO A CA 1
ATOM 1463 C C . PRO A 1 196 ? -22.854 -12.241 3.799 1.00 26.36 196 PRO A C 1
ATOM 1465 O O . PRO A 1 196 ? -21.882 -11.607 3.385 1.00 26.36 196 PRO A O 1
ATOM 1468 N N . ARG A 1 197 ? -22.750 -13.374 4.493 1.00 29.62 197 ARG A N 1
ATOM 1469 C CA . ARG A 1 197 ? -21.512 -14.119 4.660 1.00 29.62 197 ARG A CA 1
ATOM 1470 C C . ARG A 1 197 ? -21.072 -14.552 3.265 1.00 29.62 197 ARG A C 1
ATOM 1472 O O . ARG A 1 197 ? -21.742 -15.369 2.641 1.00 29.62 197 ARG A O 1
ATOM 1479 N N . ILE A 1 198 ? -19.986 -13.969 2.764 1.00 27.41 198 ILE A N 1
ATOM 1480 C CA . ILE A 1 198 ? -19.322 -14.487 1.571 1.00 27.41 198 ILE A CA 1
ATOM 1481 C C . ILE A 1 198 ? -18.748 -15.842 1.983 1.00 27.41 198 ILE A C 1
ATOM 1483 O O . ILE A 1 198 ? -17.821 -15.917 2.790 1.00 27.41 198 ILE A O 1
ATOM 1487 N N . GLU A 1 199 ? -19.382 -16.911 1.511 1.00 26.17 199 GLU A N 1
ATOM 1488 C CA . GLU A 1 199 ? -18.875 -18.271 1.649 1.00 26.17 199 GLU A CA 1
ATOM 1489 C C . GLU A 1 199 ? -17.501 -18.344 0.955 1.00 26.17 199 GLU A C 1
ATOM 1491 O O . GLU A 1 199 ? -17.372 -17.904 -0.193 1.00 26.17 199 GLU A O 1
ATOM 1496 N N . PRO A 1 200 ? -16.452 -18.862 1.618 1.00 30.56 200 PRO A N 1
ATOM 1497 C CA . PRO A 1 200 ? -15.157 -19.032 0.983 1.00 30.56 200 PRO A CA 1
ATOM 1498 C C . PRO A 1 200 ? -15.269 -20.144 -0.064 1.00 30.56 200 PRO A C 1
ATOM 1500 O O . PRO A 1 200 ? -15.313 -21.323 0.280 1.00 30.56 200 PRO A O 1
ATOM 1503 N N . GLY A 1 201 ? -15.350 -19.765 -1.344 1.00 36.75 201 GLY A N 1
ATOM 1504 C CA . GLY A 1 201 ? -15.363 -20.743 -2.435 1.00 36.75 201 GLY A CA 1
ATOM 1505 C C . GLY A 1 201 ? -15.995 -20.355 -3.775 1.00 36.75 201 GLY A C 1
ATOM 1506 O O . GLY A 1 201 ? -16.135 -21.247 -4.608 1.00 36.75 201 GLY A O 1
ATOM 1507 N N . SER A 1 202 ? -16.366 -19.100 -4.050 1.00 33.31 202 SER A N 1
ATOM 1508 C CA . SER A 1 202 ? -16.847 -18.724 -5.393 1.00 33.31 202 SER A CA 1
ATOM 1509 C C . SER A 1 202 ? -16.077 -17.546 -5.981 1.00 33.31 202 SER A C 1
ATOM 1511 O O . SER A 1 202 ? -16.096 -16.460 -5.412 1.00 33.31 202 SER A O 1
ATOM 1513 N N . GLU A 1 203 ? -15.488 -17.811 -7.151 1.00 34.69 203 GLU A N 1
ATOM 1514 C CA . GLU A 1 203 ? -14.594 -16.988 -7.978 1.00 34.69 203 GLU A CA 1
ATOM 1515 C C . GLU A 1 203 ? -13.124 -17.008 -7.535 1.00 34.69 203 GLU A C 1
ATOM 1517 O O . GLU A 1 203 ? -12.680 -16.247 -6.682 1.00 34.69 203 GLU A O 1
ATOM 1522 N N . LEU A 1 204 ? -12.348 -17.900 -8.169 1.00 39.91 204 LEU A N 1
ATOM 1523 C CA . LEU A 1 204 ? -10.907 -17.717 -8.343 1.00 39.91 204 LEU A CA 1
ATOM 1524 C C . LEU A 1 204 ? -10.701 -16.310 -8.916 1.00 39.91 204 LEU A C 1
ATOM 1526 O O . LEU A 1 204 ? -10.995 -16.075 -10.090 1.00 39.91 204 LEU A O 1
ATOM 1530 N N . SER A 1 205 ? -10.249 -15.380 -8.076 1.00 39.84 205 SER A N 1
ATOM 1531 C CA . SER A 1 205 ? -9.799 -14.064 -8.506 1.00 39.84 205 SER A CA 1
ATOM 1532 C C . SER A 1 205 ? -8.721 -14.281 -9.561 1.00 39.84 205 SER A C 1
ATOM 1534 O O . SER A 1 205 ? -7.689 -14.886 -9.274 1.00 39.84 205 SER A O 1
ATOM 1536 N N . GLN A 1 206 ? -8.993 -13.871 -10.797 1.00 51.44 206 GLN A N 1
ATOM 1537 C CA . GLN A 1 206 ? -8.022 -13.967 -11.881 1.00 51.44 206 GLN A CA 1
ATOM 1538 C C . GLN A 1 206 ? -6.727 -13.288 -11.436 1.00 51.44 206 GLN A C 1
ATOM 1540 O O . GLN A 1 206 ? -6.787 -12.163 -10.946 1.00 51.44 206 GLN A O 1
ATOM 1545 N N . PHE A 1 207 ? -5.593 -13.974 -11.592 1.00 51.09 207 PHE A N 1
ATOM 1546 C CA . PHE A 1 207 ? -4.270 -13.378 -11.434 1.00 51.09 207 PHE A CA 1
ATOM 1547 C C . PHE A 1 207 ? -4.220 -12.106 -12.291 1.00 51.09 207 PHE A C 1
ATOM 1549 O O . PHE A 1 207 ? -4.398 -12.155 -13.509 1.00 51.09 207 PHE A O 1
ATOM 1556 N N . THR A 1 208 ? -4.133 -10.961 -11.628 1.00 49.66 208 THR A N 1
ATOM 1557 C CA . THR A 1 208 ? -4.319 -9.642 -12.232 1.00 49.66 208 THR A CA 1
ATOM 1558 C C . THR A 1 208 ? -2.995 -9.093 -12.762 1.00 49.66 208 THR A C 1
ATOM 1560 O O . THR A 1 208 ? -1.921 -9.518 -12.346 1.00 49.66 208 THR A O 1
ATOM 1563 N N . GLU A 1 209 ? -3.047 -8.064 -13.615 1.00 45.00 209 GLU A N 1
ATOM 1564 C CA . GLU A 1 209 ? -1.841 -7.314 -14.016 1.00 45.00 209 GLU A CA 1
ATOM 1565 C C . GLU A 1 209 ? -1.078 -6.733 -12.802 1.00 45.00 209 GLU A C 1
ATOM 1567 O O . GLU A 1 209 ? 0.131 -6.514 -12.868 1.00 45.00 209 GLU A O 1
ATOM 1572 N N . LEU A 1 210 ? -1.773 -6.494 -11.679 1.00 42.53 210 LEU A N 1
ATOM 1573 C CA . LEU A 1 210 ? -1.169 -6.066 -10.415 1.00 42.53 210 LEU A CA 1
ATOM 1574 C C . LEU A 1 210 ? -0.384 -7.203 -9.749 1.00 42.53 210 LEU A C 1
ATOM 1576 O O . LEU A 1 210 ? 0.713 -6.965 -9.248 1.00 42.53 210 LEU A O 1
ATOM 1580 N N . ASP A 1 211 ? -0.916 -8.424 -9.772 1.00 49.84 211 ASP A N 1
ATOM 1581 C CA . ASP A 1 211 ? -0.226 -9.597 -9.232 1.00 49.84 211 ASP A CA 1
ATOM 1582 C C . ASP A 1 211 ? 1.024 -9.911 -10.060 1.00 49.84 211 ASP A C 1
ATOM 1584 O O . ASP A 1 211 ? 2.094 -10.135 -9.494 1.00 49.84 211 ASP A O 1
ATOM 1588 N N . GLU A 1 212 ? 0.927 -9.808 -11.390 1.00 58.88 212 GLU A N 1
ATOM 1589 C CA . GLU A 1 212 ? 2.071 -9.936 -12.298 1.00 58.88 212 GLU A CA 1
ATOM 1590 C C . GLU A 1 212 ? 3.154 -8.897 -11.989 1.00 58.88 212 GLU A C 1
ATOM 1592 O O . GLU A 1 212 ? 4.323 -9.246 -11.850 1.00 58.88 212 GLU A O 1
ATOM 1597 N N . ALA A 1 213 ? 2.785 -7.622 -11.835 1.00 52.69 213 ALA A N 1
ATOM 1598 C CA . ALA A 1 213 ? 3.741 -6.554 -11.551 1.00 52.69 213 ALA A CA 1
ATOM 1599 C C . ALA A 1 213 ? 4.444 -6.725 -10.193 1.00 52.69 213 ALA A C 1
ATOM 1601 O O . ALA A 1 213 ? 5.630 -6.414 -10.074 1.00 52.69 213 ALA A O 1
ATOM 1602 N N . MET A 1 214 ? 3.737 -7.223 -9.173 1.00 60.56 214 MET A N 1
ATOM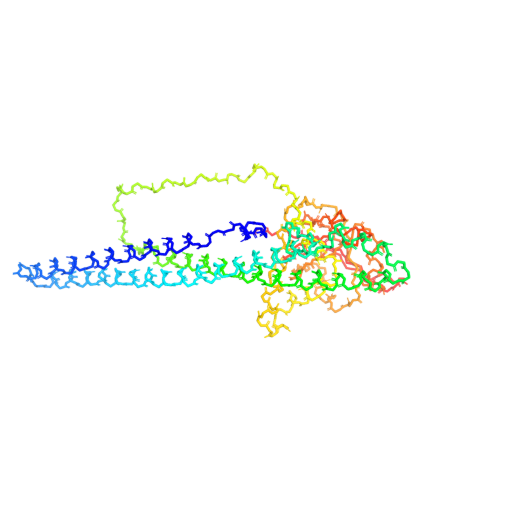 1603 C CA . MET A 1 214 ? 4.318 -7.470 -7.849 1.00 60.56 214 MET A CA 1
ATOM 1604 C C . MET A 1 214 ? 5.239 -8.689 -7.831 1.00 60.56 214 MET A C 1
ATOM 1606 O O . MET A 1 214 ? 6.258 -8.677 -7.140 1.00 60.56 214 MET A O 1
ATOM 1610 N N . VAL A 1 215 ? 4.909 -9.717 -8.611 1.00 63.81 215 VAL A N 1
ATOM 1611 C CA . VAL A 1 215 ? 5.783 -10.871 -8.812 1.00 63.81 215 VAL A CA 1
ATOM 1612 C C . VAL A 1 215 ? 7.033 -10.463 -9.598 1.00 63.81 215 VAL A C 1
ATOM 1614 O O . VAL A 1 215 ? 8.134 -10.738 -9.128 1.00 63.81 215 VAL A O 1
ATOM 1617 N N . LYS A 1 216 ? 6.899 -9.683 -10.683 1.00 65.19 216 LYS A N 1
ATOM 1618 C CA . LYS A 1 216 ? 8.049 -9.110 -11.411 1.00 65.19 216 LYS A CA 1
ATOM 1619 C C . LYS A 1 216 ? 8.947 -8.283 -10.505 1.00 65.19 216 LYS A C 1
ATOM 1621 O O . LYS A 1 216 ? 10.153 -8.499 -10.482 1.00 65.19 216 LYS A O 1
ATOM 1626 N N . PHE A 1 217 ? 8.362 -7.399 -9.695 1.00 64.06 217 PHE A N 1
ATOM 1627 C CA . PHE A 1 217 ? 9.093 -6.587 -8.720 1.00 64.06 217 PHE A CA 1
ATOM 1628 C C . PHE A 1 217 ? 9.982 -7.440 -7.801 1.00 64.06 217 PHE A C 1
ATOM 1630 O O . PHE A 1 217 ? 11.147 -7.103 -7.588 1.00 64.06 217 PHE A O 1
ATOM 1637 N N . TYR A 1 218 ? 9.461 -8.568 -7.306 1.00 63.06 218 TYR A N 1
ATOM 1638 C CA . TYR A 1 218 ? 10.209 -9.501 -6.460 1.00 63.06 218 TYR A CA 1
ATOM 1639 C C . TYR A 1 218 ? 11.319 -10.264 -7.203 1.00 63.06 218 TYR A C 1
ATOM 1641 O O . TYR A 1 218 ? 12.210 -10.798 -6.562 1.00 63.06 218 TYR A O 1
ATOM 1649 N N . THR A 1 219 ? 11.311 -10.296 -8.533 1.00 60.75 219 THR A N 1
ATOM 1650 C CA . THR A 1 219 ? 12.321 -11.005 -9.345 1.00 60.75 219 THR A CA 1
ATOM 1651 C C . THR A 1 219 ? 13.425 -10.088 -9.885 1.00 60.75 219 THR A C 1
ATOM 1653 O O . THR A 1 219 ? 14.301 -10.526 -10.621 1.00 60.75 219 THR A O 1
ATOM 1656 N N . THR A 1 220 ? 13.408 -8.804 -9.506 1.00 63.06 220 THR A N 1
ATOM 1657 C CA . THR A 1 220 ? 14.463 -7.819 -9.818 1.00 63.06 220 THR A CA 1
ATOM 1658 C C . THR A 1 220 ? 15.429 -7.630 -8.643 1.00 63.06 220 THR A C 1
ATOM 1660 O O . THR A 1 220 ? 15.190 -8.139 -7.550 1.00 63.06 220 THR A O 1
ATOM 1663 N N . ASP A 1 221 ? 16.466 -6.796 -8.800 1.00 56.81 221 ASP A N 1
ATOM 1664 C CA . ASP A 1 221 ? 17.411 -6.415 -7.729 1.00 56.81 221 ASP A CA 1
ATOM 1665 C C . ASP A 1 221 ? 16.743 -5.888 -6.428 1.00 56.81 221 ASP A C 1
ATOM 1667 O O . ASP A 1 221 ? 17.392 -5.784 -5.382 1.00 56.81 221 ASP A O 1
ATOM 1671 N N . GLU A 1 222 ? 15.443 -5.558 -6.449 1.00 56.97 222 GLU A N 1
ATOM 1672 C CA . GLU A 1 222 ? 14.677 -5.086 -5.288 1.00 56.97 222 GLU A CA 1
ATOM 1673 C C . GLU A 1 222 ? 14.307 -6.187 -4.265 1.00 56.97 222 GLU A C 1
ATOM 1675 O O . GLU A 1 222 ? 13.960 -5.862 -3.120 1.00 56.97 222 GLU A O 1
ATOM 1680 N N . TYR A 1 223 ? 14.452 -7.479 -4.597 1.0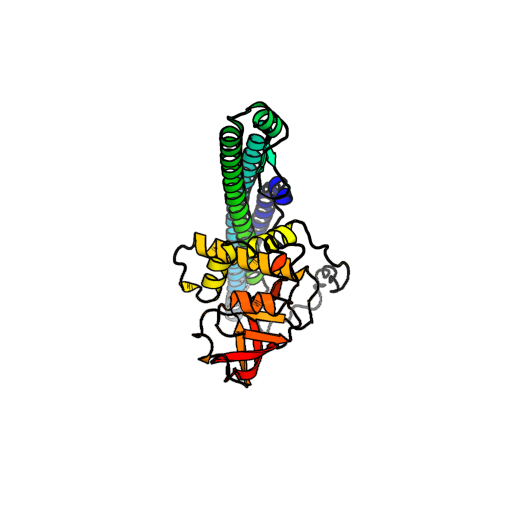0 69.19 223 TYR A N 1
ATOM 1681 C CA . TYR A 1 223 ? 14.216 -8.589 -3.650 1.00 69.19 223 TYR A CA 1
ATOM 1682 C C . TYR A 1 223 ? 15.231 -8.601 -2.500 1.00 69.19 223 TYR A C 1
ATOM 1684 O O . TYR A 1 223 ? 14.938 -9.002 -1.365 1.00 69.19 223 TYR A O 1
ATOM 1692 N N . ASP A 1 224 ? 16.446 -8.142 -2.786 1.00 71.12 224 ASP A N 1
ATOM 1693 C CA . ASP A 1 224 ? 17.599 -8.269 -1.911 1.00 71.12 224 ASP A CA 1
ATOM 1694 C C . ASP A 1 224 ? 17.502 -7.313 -0.696 1.00 71.12 224 ASP A C 1
ATOM 1696 O O . ASP A 1 224 ? 17.658 -7.767 0.447 1.00 71.12 224 ASP A O 1
ATOM 1700 N N . PRO A 1 225 ? 17.160 -6.015 -0.866 1.00 74.69 225 PRO A N 1
ATOM 1701 C CA . PRO A 1 225 ? 16.813 -5.119 0.243 1.00 74.69 225 PRO A CA 1
ATOM 1702 C C . PRO A 1 225 ? 15.573 -5.565 1.031 1.00 74.69 225 PRO A C 1
ATOM 1704 O O . PRO A 1 225 ? 15.554 -5.442 2.259 1.00 74.69 225 PRO A O 1
ATOM 1707 N N . LEU A 1 226 ? 14.556 -6.111 0.351 1.00 78.19 226 LEU A N 1
ATOM 1708 C CA . LEU A 1 226 ? 13.314 -6.573 0.975 1.00 78.19 226 LEU A CA 1
ATOM 1709 C C . LEU A 1 226 ? 13.556 -7.749 1.925 1.00 78.19 226 LEU A C 1
ATOM 1711 O O . LEU A 1 226 ? 13.184 -7.694 3.099 1.00 78.19 226 LEU A O 1
ATOM 1715 N N . ASN A 1 227 ? 14.247 -8.788 1.456 1.00 82.00 227 ASN A N 1
ATOM 1716 C CA . ASN A 1 227 ? 14.568 -9.954 2.273 1.00 82.00 227 ASN A CA 1
ATOM 1717 C C . ASN A 1 227 ? 15.541 -9.610 3.416 1.00 82.00 227 ASN A C 1
ATOM 1719 O O . ASN A 1 227 ? 15.423 -10.173 4.506 1.00 82.00 227 ASN A O 1
ATOM 1723 N N . LYS A 1 228 ? 16.472 -8.662 3.219 1.00 83.19 228 LYS A N 1
ATOM 1724 C CA . LYS A 1 228 ? 17.340 -8.154 4.302 1.00 83.19 228 LYS A CA 1
ATOM 1725 C C . LYS A 1 228 ? 16.523 -7.485 5.410 1.00 83.19 228 LYS A C 1
ATOM 1727 O O . LYS A 1 228 ? 16.724 -7.816 6.580 1.00 83.19 228 LYS A O 1
ATOM 1732 N N . TYR A 1 229 ? 15.574 -6.620 5.047 1.00 84.00 229 TYR A N 1
ATOM 1733 C CA . TYR A 1 229 ? 14.657 -5.990 5.998 1.00 84.00 229 TYR A CA 1
ATOM 1734 C C . TYR A 1 229 ? 13.805 -7.017 6.748 1.00 84.00 229 TYR A C 1
ATOM 1736 O O . TYR A 1 229 ? 13.751 -6.981 7.972 1.00 84.00 229 TYR A O 1
ATOM 1744 N N . LEU A 1 230 ? 13.210 -7.990 6.055 1.00 84.50 230 LEU A N 1
ATOM 1745 C CA . LEU A 1 230 ? 12.372 -9.007 6.702 1.00 84.50 230 LEU A CA 1
ATOM 1746 C C . LEU A 1 230 ? 13.149 -9.881 7.704 1.00 84.50 230 LEU A C 1
ATOM 1748 O O . LEU A 1 230 ? 12.614 -10.259 8.746 1.00 84.50 230 LEU A O 1
ATOM 1752 N N . ARG A 1 231 ? 14.432 -10.164 7.441 1.00 84.31 231 ARG A N 1
ATOM 1753 C CA . ARG A 1 231 ? 15.297 -10.889 8.390 1.00 84.31 231 ARG A CA 1
ATOM 1754 C C . ARG A 1 231 ? 15.672 -10.038 9.601 1.00 84.31 231 ARG A C 1
ATOM 1756 O O . ARG A 1 231 ? 15.762 -10.563 10.713 1.00 84.31 231 ARG A O 1
ATOM 1763 N N . ARG A 1 232 ? 15.908 -8.738 9.397 1.00 83.81 232 ARG A N 1
ATOM 1764 C CA . ARG A 1 232 ? 16.341 -7.791 10.436 1.00 83.81 232 ARG A CA 1
ATOM 1765 C C . ARG A 1 232 ? 15.564 -6.470 10.327 1.00 83.81 232 ARG A C 1
ATOM 1767 O O . ARG A 1 232 ? 16.140 -5.484 9.881 1.00 83.81 232 ARG A O 1
ATOM 1774 N N . PRO A 1 233 ? 14.303 -6.399 10.793 1.00 72.31 233 PRO A N 1
ATOM 1775 C CA . PRO A 1 233 ? 13.472 -5.202 10.613 1.00 72.31 233 PRO A CA 1
ATOM 1776 C C . PRO A 1 233 ? 14.108 -3.918 11.166 1.00 72.31 233 PRO A C 1
ATOM 1778 O O . PRO A 1 233 ? 14.020 -2.864 10.549 1.00 72.31 233 PRO A O 1
ATOM 1781 N N . GLY A 1 234 ? 14.860 -4.026 12.269 1.00 73.62 234 GLY A N 1
ATOM 1782 C CA . GLY A 1 234 ? 15.590 -2.906 12.872 1.00 73.62 234 GLY A CA 1
ATOM 1783 C C . GLY A 1 234 ? 16.844 -2.437 12.118 1.00 73.62 234 GLY A C 1
ATOM 1784 O O . GLY A 1 234 ? 17.524 -1.539 12.605 1.00 73.62 234 GLY A O 1
ATOM 1785 N N . SER A 1 235 ? 17.196 -3.028 10.968 1.00 77.00 235 SER A N 1
ATOM 1786 C CA . SER A 1 235 ? 18.330 -2.563 10.153 1.00 77.00 235 SER A CA 1
ATOM 1787 C C . SER A 1 235 ? 18.004 -1.330 9.309 1.00 77.00 235 SER A C 1
ATOM 1789 O O . SER A 1 235 ? 18.913 -0.732 8.740 1.00 77.00 235 SER A O 1
ATOM 1791 N N . VAL A 1 236 ? 16.723 -0.970 9.187 1.00 79.12 236 VAL A N 1
ATOM 1792 C CA . VAL A 1 236 ? 16.260 0.208 8.448 1.00 79.12 236 VAL A CA 1
ATOM 1793 C C . VAL A 1 236 ? 15.847 1.266 9.462 1.00 79.12 236 VAL A C 1
ATOM 1795 O O . VAL A 1 236 ? 14.880 1.089 10.190 1.00 79.12 236 VAL A O 1
ATOM 1798 N N . THR A 1 237 ? 16.608 2.357 9.533 1.00 72.81 237 THR A N 1
ATOM 1799 C CA . THR A 1 237 ? 16.371 3.439 10.503 1.00 72.81 237 THR A CA 1
ATOM 1800 C C . THR A 1 237 ? 15.541 4.587 9.936 1.00 72.81 237 THR A C 1
ATOM 1802 O O . THR A 1 237 ? 15.099 5.442 10.696 1.00 72.81 237 THR A O 1
ATOM 1805 N N . ASP A 1 238 ? 15.367 4.640 8.612 1.00 67.81 238 ASP A N 1
ATOM 1806 C CA . ASP A 1 238 ? 14.499 5.609 7.943 1.00 67.81 238 ASP A CA 1
ATOM 1807 C C . ASP A 1 238 ? 13.047 5.086 7.926 1.00 67.81 238 ASP A C 1
ATOM 1809 O O . ASP A 1 238 ? 12.775 4.094 7.239 1.00 67.81 238 ASP A O 1
ATOM 1813 N N . PRO A 1 239 ? 12.103 5.751 8.622 1.00 54.50 239 PRO A N 1
ATOM 1814 C CA . PRO A 1 239 ? 10.705 5.325 8.681 1.00 54.50 239 PRO A CA 1
ATOM 1815 C C . PRO A 1 239 ? 10.011 5.270 7.313 1.00 54.50 239 PRO A C 1
ATOM 1817 O O . PRO A 1 239 ? 9.086 4.480 7.119 1.00 54.50 239 PRO A O 1
ATOM 1820 N N . VAL A 1 240 ? 10.433 6.099 6.350 1.00 52.94 240 VAL A N 1
ATOM 1821 C CA . VAL A 1 240 ? 9.844 6.113 5.001 1.00 52.94 240 VAL A CA 1
ATOM 1822 C C . VAL A 1 240 ? 10.278 4.872 4.226 1.00 52.94 240 VAL A C 1
ATOM 1824 O O . VAL A 1 240 ? 9.445 4.183 3.630 1.00 52.94 240 VAL A O 1
ATOM 1827 N N . GLN A 1 241 ? 11.569 4.549 4.279 1.00 61.94 241 GLN A N 1
ATOM 1828 C CA . GLN A 1 241 ? 12.117 3.343 3.666 1.00 61.94 241 GLN A CA 1
ATOM 1829 C C . GLN A 1 241 ? 11.563 2.070 4.322 1.00 61.94 241 GLN A C 1
ATOM 1831 O O . GLN A 1 241 ? 11.230 1.115 3.619 1.00 61.94 241 GLN A O 1
ATOM 1836 N N . GLU A 1 242 ? 11.410 2.059 5.648 1.00 66.31 242 GLU A N 1
ATOM 1837 C CA . GLU A 1 242 ? 10.780 0.956 6.380 1.00 66.31 242 GLU A CA 1
ATOM 1838 C C . GLU A 1 242 ? 9.337 0.730 5.906 1.00 66.31 242 GLU A C 1
ATOM 1840 O O . GLU A 1 242 ? 8.961 -0.389 5.548 1.00 66.31 242 GLU A O 1
ATOM 1845 N N . ALA A 1 243 ? 8.535 1.797 5.825 1.00 59.84 243 ALA A N 1
ATOM 1846 C CA . ALA A 1 243 ? 7.162 1.714 5.339 1.00 59.84 243 ALA A CA 1
ATOM 1847 C C . ALA A 1 243 ? 7.085 1.221 3.883 1.00 59.84 243 ALA A C 1
ATOM 1849 O O . ALA A 1 243 ? 6.191 0.435 3.556 1.00 59.84 243 ALA A O 1
ATOM 1850 N N . LYS A 1 244 ? 8.023 1.635 3.014 1.00 64.31 244 LYS A N 1
ATOM 1851 C CA . LYS A 1 244 ? 8.121 1.142 1.628 1.00 64.31 244 LYS A CA 1
ATOM 1852 C C . LYS A 1 244 ? 8.354 -0.371 1.597 1.00 64.31 244 LYS A C 1
ATOM 1854 O O . LYS A 1 244 ? 7.625 -1.079 0.907 1.00 64.31 244 LYS A O 1
ATOM 1859 N N . LEU A 1 245 ? 9.331 -0.869 2.356 1.00 71.56 245 LEU A N 1
ATOM 1860 C CA . LEU A 1 245 ? 9.696 -2.290 2.370 1.00 71.56 245 LEU A CA 1
ATOM 1861 C C . LEU A 1 245 ? 8.597 -3.158 2.989 1.00 71.56 245 LEU A C 1
ATOM 1863 O O . LEU A 1 245 ? 8.275 -4.215 2.452 1.00 71.56 245 LEU A O 1
ATOM 1867 N N . LYS A 1 246 ? 7.951 -2.686 4.059 1.00 70.50 246 LYS A N 1
ATOM 1868 C CA . LYS A 1 246 ? 6.797 -3.373 4.648 1.00 70.50 246 LYS A CA 1
ATOM 1869 C C . LYS A 1 246 ? 5.654 -3.537 3.641 1.00 70.50 246 LYS A C 1
ATOM 1871 O O . LYS A 1 246 ? 5.107 -4.628 3.510 1.00 70.50 246 LYS A O 1
ATOM 1876 N N . ARG A 1 247 ? 5.330 -2.481 2.889 1.00 62.91 247 ARG A N 1
ATOM 1877 C CA . ARG A 1 247 ? 4.286 -2.536 1.851 1.00 62.91 247 ARG A CA 1
ATOM 1878 C C . ARG A 1 247 ? 4.668 -3.428 0.683 1.00 62.91 247 ARG A C 1
ATOM 1880 O O . ARG A 1 247 ? 3.824 -4.181 0.214 1.00 62.91 247 ARG A O 1
ATOM 1887 N N . ALA A 1 248 ? 5.921 -3.366 0.237 1.00 67.56 248 ALA A N 1
ATOM 1888 C CA . ALA A 1 248 ? 6.421 -4.264 -0.796 1.00 67.56 248 ALA A CA 1
ATOM 1889 C C . ALA A 1 248 ? 6.253 -5.729 -0.364 1.00 67.56 248 ALA A C 1
ATOM 1891 O O . ALA A 1 248 ? 5.736 -6.531 -1.134 1.00 67.56 248 ALA A O 1
ATOM 1892 N N . ALA A 1 249 ? 6.572 -6.062 0.893 1.00 75.56 249 ALA A N 1
ATOM 1893 C CA . ALA A 1 249 ? 6.340 -7.401 1.425 1.00 75.56 249 ALA A CA 1
ATOM 1894 C C . ALA A 1 249 ? 4.848 -7.780 1.396 1.00 75.56 249 ALA A C 1
ATOM 1896 O O . ALA A 1 249 ? 4.490 -8.856 0.927 1.00 75.56 249 ALA A O 1
ATOM 1897 N N . GLU A 1 250 ? 3.959 -6.915 1.890 1.00 73.62 250 GLU A N 1
ATOM 1898 C CA . GLU A 1 250 ? 2.513 -7.178 1.897 1.00 73.62 250 GLU A CA 1
ATOM 1899 C C . GLU A 1 250 ? 1.947 -7.399 0.489 1.00 73.62 250 GLU A C 1
ATOM 1901 O O . GLU A 1 250 ? 1.166 -8.328 0.287 1.00 73.62 250 GLU A O 1
ATOM 1906 N N . ALA A 1 251 ? 2.370 -6.588 -0.479 1.00 69.44 251 ALA A N 1
ATOM 1907 C CA . ALA A 1 251 ? 1.908 -6.675 -1.856 1.00 69.44 251 ALA A CA 1
ATOM 1908 C C . ALA A 1 251 ? 2.445 -7.922 -2.582 1.00 69.44 251 ALA A C 1
ATOM 1910 O O . ALA A 1 251 ? 1.689 -8.560 -3.311 1.00 69.44 251 ALA A O 1
ATOM 1911 N N . VAL A 1 252 ? 3.695 -8.335 -2.327 1.00 78.12 252 VAL A N 1
ATOM 1912 C CA . VAL A 1 252 ? 4.226 -9.610 -2.845 1.00 78.12 252 VAL A CA 1
ATOM 1913 C C . VAL A 1 252 ? 3.433 -10.790 -2.275 1.00 78.12 252 VAL A C 1
ATOM 1915 O O . VAL A 1 252 ? 2.976 -11.630 -3.042 1.00 78.12 252 VAL A O 1
ATOM 1918 N N . SER A 1 253 ? 3.171 -10.833 -0.962 1.00 83.31 253 SER A N 1
ATOM 1919 C CA . SER A 1 253 ? 2.351 -11.906 -0.367 1.00 83.31 253 SER A CA 1
ATOM 1920 C C . SER A 1 253 ? 0.951 -11.984 -0.975 1.00 83.31 253 SER A C 1
ATOM 1922 O O . SER A 1 253 ? 0.458 -13.079 -1.229 1.00 83.31 253 SER A O 1
ATOM 1924 N N . GLN A 1 254 ? 0.308 -10.839 -1.228 1.00 77.19 254 GLN A N 1
ATOM 1925 C CA . GLN A 1 254 ? -1.010 -10.802 -1.872 1.00 77.19 254 GLN A CA 1
ATOM 1926 C C . GLN A 1 254 ? -0.958 -11.352 -3.302 1.00 77.19 254 GLN A C 1
ATOM 1928 O O . GLN A 1 254 ? -1.756 -12.225 -3.632 1.00 77.19 254 GLN A O 1
ATOM 1933 N N . GLY A 1 255 ? 0.019 -10.926 -4.110 1.00 76.88 255 GLY A N 1
ATOM 1934 C CA . GLY A 1 255 ? 0.186 -11.438 -5.474 1.00 76.88 255 GLY A CA 1
ATOM 1935 C C . GLY A 1 255 ? 0.440 -12.947 -5.515 1.00 76.88 255 GLY A C 1
ATOM 1936 O O . GLY A 1 255 ? -0.169 -13.668 -6.304 1.00 76.88 255 GLY A O 1
ATOM 1937 N N . LEU A 1 256 ? 1.266 -13.457 -4.594 1.00 85.06 256 LEU A N 1
ATOM 1938 C CA . LEU A 1 256 ? 1.503 -14.895 -4.448 1.00 85.06 256 LEU A CA 1
ATOM 1939 C C . LEU A 1 256 ? 0.212 -15.653 -4.083 1.00 85.06 256 LEU A C 1
ATOM 1941 O O . LEU A 1 256 ? -0.030 -16.744 -4.597 1.00 85.06 256 LEU A O 1
ATOM 1945 N N . GLN A 1 257 ? -0.660 -15.100 -3.236 1.00 84.75 257 GLN A N 1
ATOM 1946 C CA . GLN A 1 257 ? -1.905 -15.772 -2.838 1.00 84.75 257 GLN A CA 1
ATOM 1947 C C . GLN A 1 257 ? -2.871 -16.021 -4.005 1.00 84.75 257 GLN A C 1
ATOM 1949 O O . GLN A 1 257 ? -3.616 -17.000 -3.945 1.00 84.75 257 GLN A O 1
ATOM 1954 N N . HIS A 1 258 ? -2.826 -15.206 -5.062 1.00 81.69 258 HIS A N 1
ATOM 1955 C CA . HIS A 1 258 ? -3.651 -15.387 -6.261 1.00 81.69 258 HIS A CA 1
ATOM 1956 C C . HIS A 1 258 ? -3.114 -16.449 -7.231 1.00 81.69 258 HIS A C 1
ATOM 1958 O O . HIS A 1 258 ? -3.835 -16.883 -8.130 1.00 81.69 258 HIS A O 1
ATOM 1964 N N . LEU A 1 259 ? -1.874 -16.910 -7.047 1.00 82.44 259 LEU A N 1
ATOM 1965 C CA . LEU A 1 259 ? -1.315 -18.008 -7.830 1.00 82.44 259 LEU A CA 1
ATOM 1966 C C . LEU A 1 259 ? -1.731 -19.372 -7.269 1.00 82.44 259 LEU A C 1
ATOM 1968 O O . LEU A 1 259 ? -1.887 -19.529 -6.052 1.00 82.44 259 LEU A O 1
ATOM 1972 N N . PRO A 1 260 ? -1.871 -20.398 -8.128 1.00 87.94 260 PRO A N 1
ATOM 1973 C CA . PRO A 1 260 ? -2.089 -21.753 -7.656 1.00 87.94 260 PRO A CA 1
ATOM 1974 C C . PRO A 1 260 ? -0.877 -22.239 -6.840 1.00 87.94 260 PRO A C 1
ATOM 1976 O O . PRO A 1 260 ? 0.271 -21.941 -7.187 1.00 87.94 260 PRO A O 1
ATOM 1979 N N . PRO A 1 261 ? -1.100 -23.010 -5.761 1.00 91.12 261 PRO A N 1
ATOM 1980 C CA . PRO A 1 261 ? -0.011 -23.607 -5.006 1.00 91.12 261 PRO A CA 1
ATOM 1981 C C . PRO A 1 261 ? 0.765 -24.608 -5.866 1.00 91.12 261 PRO A C 1
ATOM 1983 O O . PRO A 1 261 ? 0.183 -25.501 -6.484 1.00 91.12 261 PRO A O 1
ATOM 1986 N N . HIS A 1 262 ? 2.087 -24.497 -5.837 1.00 91.25 262 HIS A N 1
ATOM 1987 C CA . HIS A 1 262 ? 3.012 -25.483 -6.366 1.00 91.25 262 HIS A CA 1
ATOM 1988 C C . HIS A 1 262 ? 3.382 -26.464 -5.247 1.00 91.25 262 HIS A C 1
ATOM 1990 O O . HIS A 1 262 ? 3.914 -26.068 -4.211 1.00 91.25 262 HIS A O 1
ATOM 1996 N N . ARG A 1 263 ? 3.048 -27.744 -5.444 1.00 91.25 263 ARG A N 1
ATOM 1997 C CA . ARG A 1 263 ? 3.191 -28.810 -4.432 1.00 91.25 263 ARG A CA 1
ATOM 1998 C C . ARG A 1 263 ? 4.270 -29.834 -4.770 1.00 91.25 263 ARG A C 1
ATOM 2000 O O . ARG A 1 263 ? 4.340 -30.884 -4.134 1.00 91.25 263 ARG A O 1
ATOM 2007 N N . GLU A 1 264 ? 5.045 -29.579 -5.816 1.00 91.69 264 GLU A N 1
ATOM 2008 C CA . GLU A 1 264 ? 6.164 -30.440 -6.170 1.00 91.69 264 GLU A CA 1
ATOM 2009 C C . GLU A 1 264 ? 7.426 -29.999 -5.430 1.00 91.69 264 GLU A C 1
ATOM 2011 O O . GLU A 1 264 ? 7.490 -28.939 -4.802 1.00 91.69 264 GLU A O 1
ATOM 2016 N N . ARG A 1 265 ? 8.430 -30.871 -5.470 1.00 95.88 265 ARG A N 1
ATOM 2017 C CA . ARG A 1 265 ? 9.722 -30.634 -4.840 1.00 95.88 265 ARG A CA 1
ATOM 2018 C C . ARG A 1 265 ? 10.474 -29.517 -5.552 1.00 95.88 265 ARG A C 1
ATOM 2020 O O . ARG A 1 265 ? 10.567 -29.518 -6.777 1.00 95.88 265 ARG A O 1
ATOM 2027 N N . THR A 1 266 ? 11.116 -28.660 -4.768 1.00 98.31 266 THR A N 1
ATOM 2028 C CA . THR A 1 266 ? 11.981 -27.589 -5.269 1.00 98.31 266 THR A CA 1
ATOM 2029 C C . THR A 1 266 ? 13.340 -27.586 -4.572 1.00 98.31 266 THR A C 1
ATOM 2031 O O . THR A 1 266 ? 13.588 -28.338 -3.623 1.00 98.31 266 THR A O 1
ATOM 2034 N N . TYR A 1 267 ? 14.257 -26.762 -5.074 1.00 98.19 267 TYR A N 1
ATOM 2035 C CA . TYR A 1 267 ? 15.654 -26.712 -4.664 1.00 98.19 267 TYR A CA 1
ATOM 2036 C C . TYR A 1 267 ? 16.093 -25.269 -4.436 1.00 98.19 267 TYR A C 1
ATOM 2038 O O . TYR A 1 267 ? 15.840 -24.396 -5.258 1.00 98.19 267 TYR A O 1
ATOM 2046 N N . ARG A 1 268 ? 16.786 -24.999 -3.336 1.00 97.44 268 ARG A N 1
ATOM 2047 C CA . ARG A 1 268 ? 17.320 -23.677 -3.006 1.00 97.44 268 ARG A CA 1
ATOM 2048 C C . ARG A 1 268 ? 18.822 -23.770 -2.787 1.00 97.44 268 ARG A C 1
ATOM 2050 O O . ARG A 1 268 ? 19.277 -24.516 -1.924 1.00 97.44 268 ARG A O 1
ATOM 2057 N N . GLY A 1 269 ? 19.574 -22.989 -3.553 1.00 96.38 269 GLY A N 1
ATOM 2058 C CA . GLY A 1 269 ? 20.999 -22.785 -3.326 1.00 96.38 269 GLY A CA 1
ATOM 2059 C C . GLY A 1 269 ? 21.252 -21.621 -2.386 1.00 96.38 269 GLY A C 1
ATOM 2060 O O . GLY A 1 269 ? 20.611 -20.576 -2.505 1.00 96.38 269 GLY A O 1
ATOM 2061 N N . VAL A 1 270 ? 22.193 -21.784 -1.461 1.00 94.12 270 VAL A N 1
ATOM 2062 C CA . VAL A 1 270 ? 22.595 -20.724 -0.532 1.00 94.12 270 VAL A CA 1
ATOM 2063 C C . VAL A 1 270 ? 24.109 -20.556 -0.604 1.00 94.12 270 VAL A C 1
ATOM 2065 O O . VAL A 1 270 ? 24.842 -21.534 -0.534 1.00 94.12 270 VAL A O 1
ATOM 2068 N N . LYS A 1 271 ? 24.586 -19.317 -0.778 1.00 91.50 271 LYS A N 1
ATOM 2069 C CA . LYS A 1 271 ? 26.031 -19.017 -0.864 1.00 91.50 271 LYS A CA 1
ATOM 2070 C C . LYS A 1 271 ? 26.723 -18.995 0.496 1.00 91.50 271 LYS A C 1
ATOM 2072 O O . LYS A 1 271 ? 27.916 -19.247 0.584 1.00 91.50 271 LYS A O 1
ATOM 2077 N N . ASP A 1 272 ? 25.980 -18.614 1.527 1.00 86.69 272 ASP A N 1
ATOM 2078 C CA . ASP A 1 272 ? 26.477 -18.432 2.886 1.00 86.69 272 ASP A CA 1
ATOM 2079 C C . ASP A 1 272 ? 26.124 -19.638 3.761 1.00 86.69 272 ASP A C 1
ATOM 2081 O O . ASP A 1 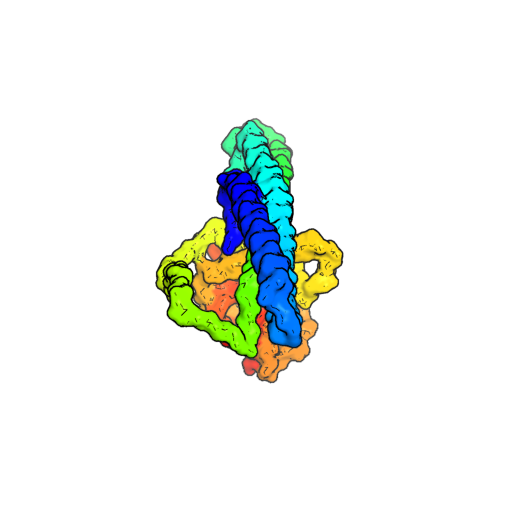272 ? 25.063 -20.232 3.599 1.00 86.69 272 ASP A O 1
ATOM 2085 N N . GLU A 1 273 ? 27.001 -19.981 4.700 1.00 89.56 273 GLU A N 1
ATOM 2086 C CA . GLU A 1 273 ? 26.846 -21.133 5.596 1.00 89.56 273 GLU A CA 1
ATOM 2087 C C . GLU A 1 273 ? 26.376 -20.740 7.004 1.00 89.56 273 GLU A C 1
ATOM 2089 O O . GLU A 1 273 ? 26.097 -21.616 7.820 1.00 89.56 273 GLU A O 1
ATOM 2094 N N . SER A 1 274 ? 26.232 -19.441 7.305 1.00 88.50 274 SER A N 1
ATOM 2095 C CA . SER A 1 274 ? 25.893 -18.974 8.662 1.00 88.50 274 SER A CA 1
ATOM 2096 C C . SER A 1 274 ? 24.539 -19.469 9.187 1.00 88.50 274 SER A C 1
ATOM 2098 O O . SER A 1 274 ? 24.316 -19.485 10.394 1.00 88.50 274 SER A O 1
ATOM 2100 N N . PHE A 1 275 ? 23.647 -19.908 8.296 1.00 90.56 275 PHE A N 1
ATOM 2101 C CA . PHE A 1 275 ? 22.329 -20.444 8.641 1.00 90.56 275 PHE A CA 1
ATOM 2102 C C . PHE A 1 275 ? 22.359 -21.921 9.076 1.00 90.56 275 PHE A C 1
ATOM 2104 O O . PHE A 1 275 ? 21.369 -22.437 9.595 1.00 90.56 275 PHE A O 1
ATOM 2111 N N . LEU A 1 276 ? 23.471 -22.630 8.845 1.00 93.69 276 LEU A N 1
ATOM 2112 C CA . LEU A 1 276 ? 23.551 -24.081 9.036 1.00 93.69 276 LEU A CA 1
ATOM 2113 C C . LEU A 1 276 ? 23.380 -24.522 10.493 1.00 93.69 276 LEU A C 1
ATOM 2115 O O . LEU A 1 276 ? 22.996 -25.671 10.728 1.00 93.69 276 LEU A O 1
ATOM 2119 N N . ASP A 1 277 ? 23.658 -23.641 11.454 1.00 93.88 277 ASP A N 1
ATOM 2120 C CA . ASP A 1 277 ? 23.487 -23.924 12.880 1.00 93.88 277 ASP A CA 1
ATOM 2121 C C . ASP A 1 277 ? 22.005 -24.053 13.258 1.00 93.88 277 ASP A C 1
ATOM 2123 O O . ASP A 1 277 ? 21.659 -24.930 14.052 1.00 93.88 277 ASP A O 1
ATOM 2127 N N . ASP A 1 278 ? 21.124 -23.285 12.612 1.00 92.56 278 ASP A N 1
ATOM 2128 C CA . ASP A 1 278 ? 19.674 -23.334 12.838 1.00 92.56 278 ASP A CA 1
ATOM 2129 C C . ASP A 1 278 ? 19.018 -24.548 12.153 1.00 92.56 278 ASP A C 1
ATOM 2131 O O . ASP A 1 278 ? 17.992 -25.059 12.601 1.00 92.56 278 ASP A O 1
ATOM 2135 N N . TYR A 1 279 ? 19.633 -25.061 11.085 1.00 96.19 279 TYR A N 1
ATOM 2136 C CA . TYR A 1 279 ? 19.098 -26.144 10.257 1.00 96.19 279 TYR A CA 1
ATOM 2137 C C . TYR A 1 279 ? 19.564 -27.541 10.709 1.00 96.19 279 TYR A C 1
ATOM 2139 O O . TYR A 1 279 ? 20.111 -28.325 9.930 1.00 96.19 279 TYR A O 1
ATOM 2147 N N . GLN A 1 280 ? 19.344 -27.885 11.981 1.00 96.75 280 GLN A N 1
ATOM 2148 C CA . GLN A 1 280 ? 19.592 -29.245 12.487 1.00 96.75 280 GLN A CA 1
ATOM 2149 C C . GLN A 1 280 ? 18.417 -30.182 12.209 1.00 96.75 280 GLN A C 1
ATOM 2151 O O . GLN A 1 280 ? 17.268 -29.760 12.257 1.00 96.75 280 GLN A O 1
ATOM 2156 N N . VAL A 1 281 ? 18.686 -31.473 11.985 1.00 97.12 281 VAL A N 1
ATOM 2157 C CA . VAL A 1 281 ? 17.625 -32.485 11.823 1.00 97.12 281 VAL A CA 1
ATOM 2158 C C . VAL A 1 281 ? 16.667 -32.446 13.019 1.00 97.12 281 VAL A C 1
ATOM 2160 O O . VAL A 1 281 ? 17.098 -32.498 14.169 1.00 97.12 281 VAL A O 1
ATOM 2163 N N . GLY A 1 282 ? 15.368 -32.358 12.734 1.00 92.56 282 GLY A N 1
ATOM 2164 C CA . GLY A 1 282 ? 14.294 -32.213 13.717 1.00 92.56 282 GLY A CA 1
ATOM 2165 C C . GLY A 1 282 ? 13.956 -30.767 14.095 1.00 92.56 282 GLY A C 1
ATOM 2166 O O . GLY A 1 282 ? 12.942 -30.550 14.754 1.00 92.56 282 GLY A O 1
ATOM 2167 N N . ALA A 1 283 ? 14.753 -29.777 13.683 1.00 94.62 283 ALA A N 1
ATOM 2168 C CA . ALA A 1 283 ? 14.441 -28.371 13.910 1.00 94.62 283 ALA A CA 1
ATOM 2169 C C . ALA A 1 283 ? 13.296 -27.906 13.000 1.00 94.62 283 ALA A C 1
ATOM 2171 O O . ALA A 1 283 ? 13.241 -28.266 11.824 1.00 94.62 283 ALA A O 1
ATOM 2172 N N . VAL A 1 284 ? 12.407 -27.072 13.541 1.00 95.62 284 VAL A N 1
ATOM 2173 C CA . VAL A 1 284 ? 11.437 -26.300 12.757 1.00 95.62 284 VAL A CA 1
ATOM 2174 C C . VAL A 1 284 ? 11.994 -24.895 12.600 1.00 95.62 284 VAL A C 1
ATOM 2176 O O . VAL A 1 284 ? 12.133 -24.172 13.587 1.00 95.62 284 VAL A O 1
ATOM 2179 N N . VAL A 1 285 ? 12.327 -24.522 11.370 1.00 93.88 285 VAL A N 1
ATOM 2180 C CA . VAL A 1 285 ? 12.952 -23.241 11.054 1.00 93.88 285 VAL A CA 1
ATOM 2181 C C . VAL A 1 285 ? 11.915 -22.295 10.444 1.00 93.88 285 VAL A C 1
ATOM 2183 O O . VAL A 1 285 ? 11.430 -22.564 9.343 1.00 93.88 285 VAL A O 1
ATOM 2186 N N . PRO A 1 286 ? 11.554 -21.194 11.132 1.00 92.75 286 PRO A N 1
ATOM 2187 C CA . PRO A 1 286 ? 10.682 -20.171 10.575 1.00 92.75 286 PRO A CA 1
ATOM 2188 C C . PRO A 1 286 ? 11.470 -19.212 9.676 1.00 92.75 286 PRO A C 1
ATOM 2190 O O . PRO A 1 286 ? 12.335 -18.462 10.139 1.00 92.75 286 PRO A O 1
ATOM 2193 N N . GLU A 1 287 ? 11.121 -19.169 8.395 1.00 91.62 287 GLU A N 1
ATOM 2194 C CA . GLU A 1 287 ? 11.711 -18.241 7.435 1.00 91.62 287 GLU A CA 1
ATOM 2195 C C . GLU A 1 287 ? 11.023 -16.879 7.522 1.00 91.62 287 GLU A C 1
ATOM 2197 O O . GLU A 1 287 ? 9.896 -16.684 7.077 1.00 91.62 287 GLU A O 1
ATOM 2202 N N . ARG A 1 288 ? 11.699 -15.896 8.128 1.00 87.81 288 ARG A N 1
ATOM 2203 C CA . ARG A 1 288 ? 11.141 -14.538 8.288 1.00 87.81 288 ARG A CA 1
ATOM 2204 C C . ARG A 1 288 ? 11.026 -13.781 6.966 1.00 87.81 288 ARG A C 1
ATOM 2206 O O . ARG A 1 288 ? 10.178 -12.903 6.838 1.00 87.81 288 ARG A O 1
ATOM 2213 N N . SER A 1 289 ? 11.905 -14.088 6.016 1.00 90.62 289 SER A N 1
ATOM 2214 C CA . SER A 1 289 ? 11.852 -13.585 4.643 1.00 90.62 289 SER A CA 1
ATOM 2215 C C . SER A 1 289 ? 11.050 -14.520 3.743 1.00 90.62 289 SER A C 1
ATOM 2217 O O . SER A 1 289 ? 10.772 -15.657 4.108 1.00 90.62 289 SER A O 1
ATOM 2219 N N . PHE A 1 290 ? 10.736 -14.059 2.536 1.00 93.88 290 PHE A N 1
ATOM 2220 C CA . PHE A 1 290 ? 10.321 -14.958 1.465 1.00 93.88 290 PHE A CA 1
ATOM 2221 C C . PHE A 1 290 ? 11.421 -15.987 1.178 1.00 93.88 290 PHE A C 1
ATOM 2223 O O . PHE A 1 290 ? 12.617 -15.678 1.278 1.00 93.88 290 PHE A O 1
ATOM 2230 N N . THR A 1 291 ? 11.013 -17.199 0.809 1.00 94.56 291 THR A N 1
ATOM 2231 C CA . THR A 1 291 ? 11.943 -18.276 0.454 1.00 94.56 291 THR A CA 1
ATOM 2232 C C . THR A 1 291 ? 11.822 -18.592 -1.027 1.00 94.56 291 THR A C 1
ATOM 2234 O O . THR A 1 291 ? 10.863 -19.225 -1.453 1.00 94.56 291 THR A O 1
ATOM 2237 N N . SER A 1 292 ? 12.814 -18.163 -1.803 1.00 94.62 292 SER A N 1
ATOM 2238 C CA . SER A 1 292 ? 12.951 -18.516 -3.219 1.00 94.62 292 SER A CA 1
ATOM 2239 C C . SER A 1 292 ? 13.581 -19.893 -3.392 1.00 94.62 292 SER A C 1
ATOM 2241 O O . SER A 1 292 ? 14.577 -20.225 -2.739 1.00 94.62 292 SER A O 1
ATOM 2243 N N . SER A 1 293 ? 13.034 -20.687 -4.296 1.00 96.81 293 SER A N 1
ATOM 2244 C CA . SER A 1 293 ? 13.557 -21.990 -4.705 1.00 96.81 293 SER A CA 1
ATOM 2245 C C . SER A 1 293 ? 13.320 -22.179 -6.200 1.00 96.81 293 SER A C 1
ATOM 2247 O O . SER A 1 293 ? 12.549 -21.438 -6.788 1.00 96.81 293 SER A O 1
ATOM 2249 N N . SER A 1 294 ? 13.955 -23.160 -6.823 1.00 97.19 294 SER A N 1
ATOM 2250 C CA . SER A 1 294 ? 13.765 -23.503 -8.229 1.00 97.19 294 SER A CA 1
ATOM 2251 C C . SER A 1 294 ? 13.203 -24.912 -8.359 1.00 97.19 294 SER A C 1
ATOM 2253 O O . SER A 1 294 ? 13.560 -25.800 -7.582 1.00 97.19 294 SER A O 1
ATOM 2255 N N . THR A 1 295 ? 12.369 -25.158 -9.366 1.00 96.38 295 THR A N 1
ATOM 2256 C CA . THR A 1 295 ? 12.023 -26.536 -9.760 1.00 96.38 295 THR A CA 1
ATOM 2257 C C . THR A 1 295 ? 13.215 -27.267 -10.395 1.00 96.38 295 THR A C 1
ATOM 2259 O O . THR A 1 295 ? 13.184 -28.485 -10.552 1.00 96.38 295 THR A O 1
ATOM 2262 N N . GLU A 1 296 ? 14.279 -26.546 -10.763 1.00 96.44 296 GLU A N 1
ATOM 2263 C CA . GLU A 1 296 ? 15.459 -27.077 -11.437 1.00 96.44 296 GLU A CA 1
ATOM 2264 C C . GLU A 1 296 ? 16.667 -27.118 -10.493 1.00 96.44 296 GLU A C 1
ATOM 2266 O O . GLU A 1 296 ? 17.188 -26.098 -10.041 1.00 96.44 296 GLU A O 1
ATOM 2271 N N . TYR A 1 297 ? 17.169 -28.325 -10.224 1.00 95.69 297 TYR A N 1
ATOM 2272 C CA . TYR A 1 297 ? 18.333 -28.519 -9.355 1.00 95.69 297 TYR A CA 1
ATOM 2273 C C . TYR A 1 297 ? 19.581 -27.770 -9.858 1.00 95.69 297 TYR A C 1
ATOM 2275 O O . TYR A 1 297 ? 20.315 -27.187 -9.064 1.00 95.69 297 TYR A O 1
ATOM 2283 N N . SER A 1 298 ? 19.811 -27.747 -11.175 1.00 95.50 298 SER A N 1
ATOM 2284 C CA . SER A 1 298 ? 20.955 -27.060 -11.790 1.00 95.50 298 SER A CA 1
ATOM 2285 C C . SER A 1 298 ? 20.947 -25.552 -11.547 1.00 95.50 298 SER A C 1
ATOM 2287 O O . SER A 1 298 ? 22.010 -24.962 -11.375 1.00 95.50 298 SER A O 1
ATOM 2289 N N . VAL A 1 299 ? 19.766 -24.929 -11.493 1.00 94.69 299 VAL A N 1
ATOM 2290 C CA . VAL A 1 299 ? 19.628 -23.505 -11.161 1.00 94.69 299 VAL A CA 1
ATOM 2291 C C . VAL A 1 299 ? 20.018 -23.285 -9.701 1.00 94.69 299 VAL A C 1
ATOM 2293 O O . VAL A 1 299 ? 20.873 -22.451 -9.407 1.00 94.69 299 VAL A O 1
ATOM 2296 N N . ALA A 1 300 ? 19.478 -24.090 -8.780 1.00 95.31 300 ALA A N 1
ATOM 2297 C CA . ALA A 1 300 ? 19.847 -24.019 -7.366 1.00 95.31 300 ALA A CA 1
ATOM 2298 C C . ALA A 1 300 ? 21.359 -24.214 -7.145 1.00 95.31 300 ALA A C 1
ATOM 2300 O O . ALA A 1 300 ? 21.963 -23.513 -6.334 1.00 95.31 300 ALA A O 1
ATOM 2301 N N . GLU A 1 301 ? 21.996 -25.113 -7.895 1.00 94.88 301 GLU A N 1
ATOM 2302 C CA . GLU A 1 301 ? 23.445 -25.308 -7.841 1.00 94.88 301 GLU A CA 1
ATOM 2303 C C . GLU A 1 301 ? 24.233 -24.064 -8.281 1.00 94.88 301 GLU A C 1
ATOM 2305 O O . GLU A 1 301 ? 25.192 -23.671 -7.606 1.00 94.88 301 GLU A O 1
ATOM 2310 N N . GLN A 1 302 ? 23.815 -23.408 -9.367 1.00 93.88 302 GLN A N 1
ATOM 2311 C CA . GLN A 1 302 ? 24.426 -22.155 -9.819 1.00 93.88 302 GLN A CA 1
ATOM 2312 C C . GLN A 1 302 ? 24.307 -21.059 -8.753 1.00 93.88 302 GLN A C 1
ATOM 2314 O O . GLN A 1 302 ? 25.292 -20.379 -8.454 1.00 93.88 302 GLN A O 1
ATOM 2319 N N . PHE A 1 303 ? 23.137 -20.936 -8.119 1.00 91.50 303 PHE A N 1
ATOM 2320 C CA . PHE A 1 303 ? 22.913 -19.987 -7.027 1.00 91.50 303 PHE A CA 1
ATOM 2321 C C . PHE A 1 303 ? 23.792 -20.252 -5.810 1.00 91.50 303 PHE A C 1
ATOM 2323 O O . PHE A 1 303 ? 24.333 -19.306 -5.234 1.00 91.50 303 PHE A O 1
ATOM 2330 N N . ALA A 1 304 ? 23.948 -21.521 -5.425 1.00 94.38 304 ALA A N 1
ATOM 2331 C CA . ALA A 1 304 ? 24.776 -21.906 -4.289 1.00 94.38 304 ALA A CA 1
ATOM 2332 C C . ALA A 1 304 ? 26.247 -21.543 -4.502 1.00 94.38 304 ALA A C 1
ATOM 2334 O O . ALA A 1 304 ? 26.949 -21.255 -3.537 1.00 94.38 304 ALA A O 1
ATOM 2335 N N . SER A 1 305 ? 26.728 -21.534 -5.753 1.00 93.38 305 SER A N 1
ATOM 2336 C CA . SER A 1 305 ? 28.121 -21.210 -6.085 1.00 93.38 305 SER A CA 1
ATOM 2337 C C . SER A 1 305 ? 29.130 -22.025 -5.254 1.00 93.38 305 SER A C 1
ATOM 2339 O O . SER A 1 305 ? 30.158 -21.507 -4.817 1.00 93.38 305 SER A O 1
ATOM 2341 N N . GLY A 1 306 ? 28.823 -23.303 -5.017 1.00 91.44 306 GLY A N 1
ATOM 2342 C CA . GLY A 1 306 ? 29.622 -24.189 -4.167 1.00 91.44 306 GLY A CA 1
ATOM 2343 C C . GLY A 1 306 ? 29.135 -24.334 -2.724 1.00 91.44 306 GLY A C 1
ATOM 2344 O O . GLY A 1 306 ? 29.640 -25.212 -2.034 1.00 91.44 306 GLY A O 1
ATOM 2345 N N . GLY A 1 307 ? 28.170 -23.524 -2.285 1.00 94.81 307 GLY A N 1
ATOM 2346 C CA . GLY A 1 307 ? 27.575 -23.593 -0.952 1.00 94.81 307 GLY A CA 1
ATOM 2347 C C . GLY A 1 307 ? 26.486 -24.667 -0.789 1.00 94.81 307 GLY A C 1
ATOM 2348 O O . GLY A 1 307 ? 26.323 -25.540 -1.652 1.00 94.81 307 GLY A O 1
ATOM 2349 N N . PRO A 1 308 ? 25.735 -24.625 0.327 1.00 97.19 308 PRO A N 1
ATOM 2350 C CA . PRO A 1 308 ? 24.700 -25.607 0.632 1.00 97.19 308 PRO A CA 1
ATOM 2351 C C . PRO A 1 308 ? 23.524 -25.635 -0.355 1.00 97.19 308 PRO A C 1
ATOM 2353 O O . PRO A 1 308 ? 23.113 -24.608 -0.904 1.00 97.19 308 PRO A O 1
ATOM 2356 N N . ILE A 1 309 ? 22.921 -26.821 -0.492 1.00 97.81 309 ILE A N 1
ATOM 2357 C CA . ILE A 1 309 ? 21.678 -27.043 -1.244 1.00 97.81 309 ILE A CA 1
ATOM 2358 C C . ILE A 1 309 ? 20.582 -27.527 -0.298 1.00 97.81 309 ILE A C 1
ATOM 2360 O O . ILE A 1 309 ? 20.746 -28.518 0.418 1.00 97.81 309 ILE A O 1
ATOM 2364 N N . ILE A 1 310 ? 19.433 -26.858 -0.342 1.00 98.19 310 ILE A N 1
ATOM 2365 C CA . ILE A 1 310 ? 18.230 -27.225 0.400 1.00 98.19 310 ILE A CA 1
ATOM 2366 C C . ILE A 1 310 ? 17.212 -27.803 -0.583 1.00 98.19 310 ILE A C 1
ATOM 2368 O O . ILE A 1 310 ? 16.826 -27.149 -1.547 1.00 98.19 310 ILE A O 1
ATOM 2372 N N . THR A 1 311 ? 16.767 -29.031 -0.340 1.00 98.50 311 THR A N 1
ATOM 2373 C CA . THR A 1 311 ? 15.623 -29.646 -1.018 1.00 98.50 311 THR A CA 1
ATOM 2374 C C . THR A 1 311 ? 14.368 -29.369 -0.204 1.00 98.50 311 THR A C 1
ATOM 2376 O O . THR A 1 311 ? 14.324 -29.707 0.978 1.00 98.50 311 THR A O 1
ATOM 2379 N N . VAL A 1 312 ? 13.355 -28.780 -0.831 1.00 98.31 312 VAL A N 1
ATOM 2380 C CA . VAL A 1 312 ? 12.117 -28.355 -0.176 1.00 98.31 312 VAL A CA 1
ATOM 2381 C C . VAL A 1 312 ? 10.965 -29.221 -0.679 1.00 98.31 312 VAL A C 1
ATOM 2383 O O . VAL A 1 312 ? 10.615 -29.185 -1.858 1.00 98.31 312 VAL A O 1
ATOM 2386 N N . ASP A 1 313 ? 10.368 -30.005 0.215 1.00 97.19 313 ASP A N 1
ATOM 2387 C CA . ASP A 1 313 ? 9.076 -30.650 -0.015 1.00 97.19 313 ASP A CA 1
ATOM 2388 C C . ASP A 1 313 ? 7.971 -29.676 0.437 1.00 97.19 313 ASP A C 1
ATOM 2390 O O . ASP A 1 313 ? 7.539 -29.668 1.594 1.00 97.19 313 ASP A O 1
ATOM 2394 N N . GLY A 1 314 ? 7.588 -28.782 -0.479 1.00 93.25 314 GLY A N 1
ATOM 2395 C CA . GLY A 1 314 ? 6.670 -27.671 -0.233 1.00 93.25 314 GLY A CA 1
ATOM 2396 C C . GLY A 1 314 ? 5.206 -27.964 -0.563 1.00 93.25 314 GLY A C 1
ATOM 2397 O O . GLY A 1 314 ? 4.883 -28.865 -1.335 1.00 93.25 314 GLY A O 1
ATOM 2398 N N . ARG A 1 315 ? 4.296 -27.174 0.012 1.00 92.56 315 ARG A N 1
ATOM 2399 C CA . ARG A 1 315 ? 2.839 -27.262 -0.198 1.00 92.56 315 ARG A CA 1
ATOM 2400 C C . ARG A 1 315 ? 2.201 -25.922 -0.560 1.00 92.56 315 ARG A C 1
ATOM 2402 O O . ARG A 1 315 ? 1.176 -25.919 -1.249 1.00 92.56 315 ARG A O 1
ATOM 2409 N N . SER A 1 316 ? 2.766 -24.811 -0.087 1.00 93.38 316 SER A N 1
ATOM 2410 C CA . SER A 1 316 ? 2.253 -23.452 -0.287 1.00 93.38 316 SER A CA 1
ATOM 2411 C C . SER A 1 316 ? 3.164 -22.560 -1.135 1.00 93.38 316 SER A C 1
ATOM 2413 O O . SER A 1 316 ? 2.865 -21.379 -1.306 1.00 93.38 316 SER A O 1
ATOM 2415 N N . GLY A 1 317 ? 4.225 -23.102 -1.734 1.00 94.38 317 GLY A N 1
ATOM 2416 C CA . GLY A 1 317 ? 5.019 -22.366 -2.717 1.00 94.38 317 GLY A CA 1
ATOM 2417 C C . GLY A 1 317 ? 4.167 -21.929 -3.912 1.00 94.38 317 GLY A C 1
ATOM 2418 O O . GLY A 1 317 ? 3.115 -22.513 -4.187 1.00 94.38 317 GLY A O 1
ATOM 2419 N N . ARG A 1 318 ? 4.588 -20.888 -4.626 1.00 94.81 318 ARG A N 1
ATOM 2420 C CA . ARG A 1 318 ? 3.928 -20.398 -5.844 1.00 94.81 318 ARG A CA 1
ATOM 2421 C C . ARG A 1 318 ? 4.924 -20.356 -6.980 1.00 94.81 318 ARG A C 1
ATOM 2423 O O . ARG A 1 318 ? 5.972 -19.739 -6.837 1.00 94.81 318 ARG A O 1
ATOM 2430 N N . TYR A 1 319 ? 4.598 -21.023 -8.080 1.00 93.00 319 TYR A N 1
ATOM 2431 C CA . TYR A 1 319 ? 5.433 -21.009 -9.275 1.00 93.00 319 TYR A CA 1
ATOM 2432 C C . TYR A 1 319 ? 5.228 -19.696 -10.021 1.00 93.00 319 TYR A C 1
ATOM 2434 O O . TYR A 1 319 ? 4.101 -19.382 -10.403 1.00 93.00 319 TYR A O 1
ATOM 2442 N N . ILE A 1 320 ? 6.304 -18.934 -10.207 1.00 90.12 320 ILE A N 1
ATOM 2443 C CA . ILE A 1 320 ? 6.224 -17.561 -10.717 1.00 90.12 320 ILE A CA 1
ATOM 2444 C C . ILE A 1 320 ? 6.889 -17.355 -12.076 1.00 90.12 320 ILE A C 1
ATOM 2446 O O . ILE A 1 320 ? 6.952 -16.229 -12.558 1.00 90.12 320 ILE A O 1
ATOM 2450 N N . ARG A 1 321 ? 7.349 -18.428 -12.729 1.00 87.25 321 ARG A N 1
ATOM 2451 C CA . ARG A 1 321 ? 8.088 -18.361 -14.001 1.00 87.25 321 ARG A CA 1
ATOM 2452 C C . ARG A 1 321 ? 7.427 -17.486 -15.066 1.00 87.25 321 ARG A C 1
ATOM 2454 O O . ARG A 1 321 ? 8.120 -16.726 -15.729 1.00 87.25 321 ARG A O 1
ATOM 2461 N N . GLU A 1 322 ? 6.114 -17.599 -15.245 1.00 80.00 322 GLU A N 1
ATOM 2462 C CA . GLU A 1 322 ? 5.374 -16.862 -16.287 1.00 80.00 322 GLU A CA 1
ATOM 2463 C C . GLU A 1 322 ? 5.321 -15.347 -16.036 1.00 80.00 322 GLU A C 1
ATOM 2465 O O . GLU A 1 322 ? 5.035 -14.575 -16.948 1.00 80.00 322 GLU A O 1
ATOM 2470 N N . TYR A 1 323 ? 5.638 -14.931 -14.812 1.00 79.69 323 TYR A N 1
ATOM 2471 C CA . TYR A 1 323 ? 5.505 -13.569 -14.313 1.00 79.69 323 TYR A CA 1
ATOM 2472 C C . TYR A 1 323 ? 6.830 -13.026 -13.766 1.00 79.69 323 TYR A C 1
ATOM 2474 O O . TYR A 1 323 ? 6.830 -11.995 -13.108 1.00 79.69 323 TYR A O 1
ATOM 2482 N N . SER A 1 324 ? 7.942 -13.724 -13.998 1.00 79.12 324 SER A N 1
ATOM 2483 C CA . SER A 1 324 ? 9.279 -13.343 -13.540 1.00 79.12 324 SER A CA 1
ATOM 2484 C C . SER A 1 324 ? 10.040 -12.611 -14.647 1.00 79.12 324 SER A C 1
ATOM 2486 O O . SER A 1 324 ? 9.893 -12.946 -15.825 1.00 79.12 324 SER A O 1
ATOM 2488 N N . ASP A 1 325 ? 10.880 -11.643 -14.273 1.00 74.62 325 ASP A N 1
ATOM 2489 C CA . ASP A 1 325 ? 11.870 -11.040 -15.180 1.00 74.62 325 ASP A CA 1
ATOM 2490 C C . ASP A 1 325 ? 13.096 -11.957 -15.402 1.00 74.62 325 ASP A C 1
ATOM 2492 O O . ASP A 1 325 ? 13.890 -11.708 -16.310 1.00 74.62 325 ASP A O 1
ATOM 2496 N N . ALA A 1 326 ? 13.204 -13.047 -14.632 1.00 79.88 326 ALA A N 1
ATOM 2497 C CA . ALA A 1 326 ? 14.187 -14.125 -14.768 1.00 79.88 326 ALA A CA 1
ATOM 2498 C C . ALA A 1 326 ? 13.485 -15.501 -14.911 1.00 79.88 326 ALA A C 1
ATOM 2500 O O . ALA A 1 326 ? 13.581 -16.373 -14.039 1.00 79.88 326 ALA A O 1
ATOM 2501 N N . PRO A 1 327 ? 12.708 -15.731 -15.990 1.00 84.50 327 PRO A N 1
ATOM 2502 C CA . PRO A 1 327 ? 11.928 -16.960 -16.173 1.00 84.50 327 PRO A CA 1
ATOM 2503 C C . PRO A 1 327 ? 12.790 -18.231 -16.290 1.00 84.50 327 PRO A C 1
ATOM 2505 O O . PRO A 1 327 ? 12.283 -19.344 -16.134 1.00 84.50 327 PRO A O 1
ATOM 2508 N N . GLU A 1 328 ? 14.079 -18.103 -16.589 1.00 86.62 328 GLU A N 1
ATOM 2509 C CA . GLU A 1 328 ? 15.057 -19.192 -16.594 1.00 86.62 328 GLU A CA 1
ATOM 2510 C C . GLU A 1 328 ? 15.326 -19.779 -15.205 1.00 86.62 328 GLU A C 1
ATOM 2512 O O . GLU A 1 328 ? 15.809 -20.903 -15.110 1.00 86.62 328 GLU A O 1
ATOM 2517 N N . GLU A 1 329 ? 14.980 -19.065 -14.132 1.00 88.69 329 GLU A N 1
ATOM 2518 C CA . GLU A 1 329 ? 15.196 -19.549 -12.770 1.00 88.69 329 GLU A CA 1
ATOM 2519 C C . GLU A 1 329 ? 14.162 -20.597 -12.346 1.00 88.69 329 GLU A C 1
ATOM 2521 O O . GLU A 1 329 ? 14.359 -21.291 -11.346 1.00 88.69 329 GLU A O 1
ATOM 2526 N N . SER A 1 330 ? 13.067 -20.747 -13.106 1.00 92.38 330 SER A N 1
ATOM 2527 C CA . SER A 1 330 ? 11.965 -21.666 -12.793 1.00 92.38 330 SER A CA 1
ATOM 2528 C C . SER A 1 330 ? 11.540 -21.553 -11.319 1.00 92.38 330 SER A C 1
ATOM 2530 O O . SER A 1 330 ? 11.421 -22.549 -10.599 1.00 92.38 330 SER A O 1
ATOM 2532 N N . GLU A 1 331 ? 11.373 -20.308 -10.866 1.00 94.19 331 GLU A N 1
ATOM 2533 C CA . GLU A 1 331 ? 11.278 -19.972 -9.450 1.00 94.19 331 GLU A CA 1
ATOM 2534 C C . GLU A 1 331 ? 9.921 -20.357 -8.836 1.00 94.19 331 GLU A C 1
ATOM 2536 O O . GLU A 1 331 ? 8.846 -20.130 -9.401 1.00 94.19 331 GLU A O 1
ATOM 2541 N N . VAL A 1 332 ? 9.995 -20.921 -7.632 1.00 96.25 332 VAL A N 1
ATOM 2542 C CA . VAL A 1 332 ? 8.901 -21.133 -6.691 1.00 96.25 332 VAL A CA 1
ATOM 2543 C C . VAL A 1 332 ? 9.195 -20.339 -5.424 1.00 96.25 332 VAL A C 1
ATOM 2545 O O . VAL A 1 332 ? 10.189 -20.601 -4.738 1.00 96.25 332 VAL A O 1
ATOM 2548 N N . VAL A 1 333 ? 8.300 -19.410 -5.090 1.00 95.50 333 VAL A N 1
ATOM 2549 C CA . VAL A 1 333 ? 8.417 -18.546 -3.910 1.00 95.50 333 VAL A CA 1
ATOM 2550 C C . VAL A 1 333 ? 7.456 -19.010 -2.824 1.00 95.50 333 VAL A C 1
ATOM 2552 O O . VAL A 1 333 ? 6.256 -19.158 -3.063 1.00 95.50 333 VAL A O 1
ATOM 2555 N N . PHE A 1 334 ? 7.979 -19.222 -1.620 1.00 95.19 334 PHE A N 1
ATOM 2556 C CA . PHE A 1 334 ? 7.188 -19.407 -0.405 1.00 95.19 334 PHE A CA 1
ATOM 2557 C C . PHE A 1 334 ? 7.053 -18.074 0.329 1.00 95.19 334 PHE A C 1
ATOM 2559 O O . PHE A 1 334 ? 8.007 -17.289 0.392 1.00 95.19 334 PHE A O 1
ATOM 2566 N N . ASP A 1 335 ? 5.869 -17.828 0.891 1.00 94.12 335 ASP A N 1
ATOM 2567 C CA . ASP A 1 335 ? 5.565 -16.578 1.586 1.00 94.12 335 ASP A CA 1
ATOM 2568 C C . ASP A 1 335 ? 6.444 -16.404 2.838 1.00 94.12 335 ASP A C 1
ATOM 2570 O O . ASP A 1 335 ? 6.987 -17.364 3.399 1.00 94.12 335 ASP A O 1
ATOM 2574 N N . ARG A 1 336 ? 6.585 -15.162 3.302 1.00 90.50 336 ARG A N 1
ATOM 2575 C CA . ARG A 1 336 ? 7.249 -14.879 4.577 1.00 90.50 336 ARG A CA 1
ATOM 2576 C C . ARG A 1 336 ? 6.517 -15.568 5.733 1.00 90.50 336 ARG A C 1
ATOM 2578 O O . ARG A 1 336 ? 5.292 -15.650 5.758 1.00 90.50 336 ARG A O 1
ATOM 2585 N N . GLY A 1 337 ? 7.269 -16.006 6.732 1.00 88.75 337 GLY A N 1
ATOM 2586 C CA . GLY A 1 337 ? 6.742 -16.723 7.894 1.00 88.75 337 GLY A CA 1
ATOM 2587 C C . GLY A 1 337 ? 6.475 -18.209 7.647 1.00 88.75 337 GLY A C 1
ATOM 2588 O O . GLY A 1 337 ? 6.033 -18.896 8.569 1.00 88.75 337 GLY A O 1
ATOM 2589 N N . THR A 1 338 ? 6.755 -18.726 6.446 1.00 93.56 338 THR A N 1
ATOM 2590 C CA . THR A 1 338 ? 6.695 -20.168 6.179 1.00 93.56 338 THR A CA 1
ATOM 2591 C C . THR A 1 338 ? 7.687 -20.896 7.080 1.00 93.56 338 THR A C 1
ATOM 2593 O O . THR A 1 338 ? 8.822 -20.454 7.256 1.00 93.56 338 THR A O 1
ATOM 2596 N N . SER A 1 339 ? 7.253 -22.000 7.681 1.00 94.50 339 SER A N 1
ATOM 2597 C CA . SER A 1 339 ? 8.092 -22.811 8.560 1.00 94.50 339 SER A CA 1
ATOM 2598 C C . SER A 1 339 ? 8.417 -24.153 7.925 1.00 94.50 339 SER A C 1
ATOM 2600 O O . SER A 1 339 ? 7.566 -24.787 7.304 1.00 94.50 339 SER A O 1
ATOM 2602 N N . PHE A 1 340 ? 9.658 -24.591 8.105 1.00 96.94 340 PHE A N 1
ATOM 2603 C CA . PHE A 1 340 ? 10.188 -25.799 7.492 1.00 96.94 340 PHE A CA 1
ATOM 2604 C C . PHE A 1 340 ? 10.773 -26.731 8.555 1.00 96.94 340 PHE A C 1
ATOM 2606 O O . PHE A 1 340 ? 11.640 -26.333 9.329 1.00 96.94 340 PHE A O 1
ATOM 2613 N N . LEU A 1 341 ? 10.310 -27.979 8.595 1.00 96.81 341 LEU A N 1
ATOM 2614 C CA . LEU A 1 341 ? 10.892 -29.040 9.409 1.00 96.81 341 LEU A CA 1
ATOM 2615 C C . LEU A 1 341 ? 12.093 -29.632 8.674 1.00 96.81 341 LEU A C 1
ATOM 2617 O O . LEU A 1 341 ? 11.949 -30.166 7.575 1.00 96.81 341 LEU A O 1
ATOM 2621 N N . VAL A 1 342 ? 13.266 -29.605 9.297 1.00 97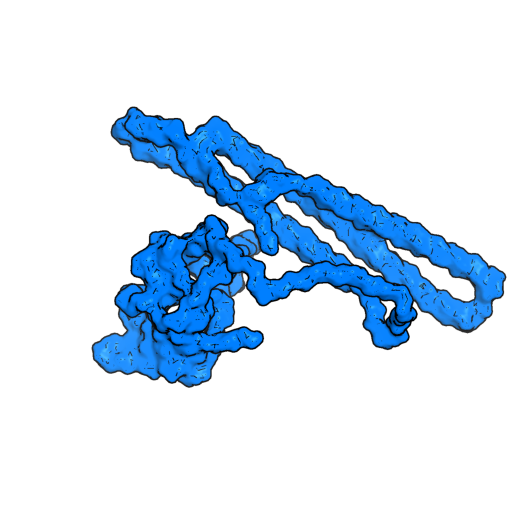.81 342 VAL A N 1
ATOM 2622 C CA . VAL A 1 342 ? 14.468 -30.241 8.756 1.00 97.81 342 VAL A CA 1
ATOM 2623 C C . VAL A 1 342 ? 14.382 -31.750 8.958 1.00 97.81 342 VAL A C 1
ATOM 2625 O O . VAL A 1 342 ? 14.440 -32.248 10.082 1.00 97.81 342 VAL A O 1
ATOM 2628 N N . THR A 1 343 ? 14.263 -32.494 7.865 1.00 97.12 343 THR A N 1
ATOM 2629 C CA . THR A 1 343 ? 14.116 -33.958 7.888 1.00 97.12 343 THR A CA 1
ATOM 2630 C C . THR A 1 343 ? 15.435 -34.679 7.639 1.00 97.12 343 THR A C 1
ATOM 2632 O O . THR A 1 343 ? 15.623 -35.800 8.107 1.00 97.12 343 THR A O 1
ATOM 2635 N N . GLU A 1 344 ? 16.375 -34.031 6.953 1.00 97.69 344 GLU A N 1
ATOM 2636 C CA . GLU A 1 344 ? 17.689 -34.591 6.653 1.00 97.69 344 GLU A CA 1
ATOM 2637 C C . GLU A 1 344 ? 18.745 -33.486 6.589 1.00 97.69 344 GLU A C 1
ATOM 2639 O O . GLU A 1 344 ? 18.493 -32.400 6.068 1.00 97.69 344 GLU A O 1
ATOM 2644 N N . ARG A 1 345 ? 19.951 -33.785 7.077 1.00 96.81 345 ARG A N 1
ATOM 2645 C CA . ARG A 1 345 ? 21.157 -32.980 6.871 1.00 96.81 345 ARG A CA 1
ATOM 2646 C C . ARG A 1 345 ? 22.335 -33.924 6.681 1.00 96.81 345 ARG A C 1
ATOM 2648 O O . ARG A 1 345 ? 22.578 -34.782 7.528 1.00 96.81 345 ARG A O 1
ATOM 2655 N N . ARG A 1 346 ? 23.082 -33.754 5.594 1.00 96.62 346 ARG A N 1
ATOM 2656 C CA . ARG A 1 346 ? 24.281 -34.545 5.298 1.00 96.62 346 ARG A CA 1
ATOM 2657 C C . ARG A 1 346 ? 25.345 -33.695 4.622 1.00 96.62 346 ARG A C 1
ATOM 2659 O O . ARG A 1 346 ? 25.019 -32.777 3.879 1.00 96.62 346 ARG A O 1
ATOM 2666 N N . VAL A 1 347 ? 26.606 -34.033 4.849 1.00 95.88 347 VAL A N 1
ATOM 2667 C CA . VAL A 1 347 ? 27.737 -33.478 4.100 1.00 95.88 347 VAL A CA 1
ATOM 2668 C C . VAL A 1 347 ? 28.162 -34.529 3.086 1.00 95.88 347 VAL A C 1
ATOM 2670 O O . VAL A 1 347 ? 28.376 -35.684 3.459 1.00 95.88 347 VAL A O 1
ATOM 2673 N N . ASN A 1 348 ? 28.235 -34.162 1.811 1.00 91.06 348 ASN A N 1
ATOM 2674 C CA . ASN A 1 348 ? 28.752 -35.061 0.790 1.00 91.06 348 ASN A CA 1
ATOM 2675 C C . ASN A 1 348 ? 30.288 -35.111 0.911 1.00 91.06 348 ASN A C 1
ATOM 2677 O O . ASN A 1 348 ? 30.935 -34.065 0.858 1.00 91.06 348 ASN A O 1
ATOM 2681 N N . PRO A 1 349 ? 30.890 -36.297 1.111 1.00 90.12 349 PRO A N 1
ATOM 2682 C CA . PRO A 1 349 ? 32.332 -36.418 1.308 1.00 90.12 349 PRO A CA 1
ATOM 2683 C C . PRO A 1 349 ? 33.155 -36.039 0.069 1.00 90.12 349 PRO A C 1
ATOM 2685 O O . PRO A 1 349 ? 34.329 -35.712 0.220 1.00 90.12 349 PRO A O 1
ATOM 2688 N N . ASP A 1 350 ? 32.560 -36.074 -1.128 1.00 89.56 350 ASP A N 1
ATOM 2689 C CA . ASP A 1 350 ? 33.284 -35.856 -2.384 1.00 89.56 350 ASP A CA 1
ATOM 2690 C C . ASP A 1 350 ? 33.466 -34.367 -2.716 1.00 89.56 350 ASP A C 1
ATOM 2692 O O . ASP A 1 350 ? 34.511 -33.967 -3.228 1.00 89.56 350 ASP A O 1
ATOM 2696 N N . ASP A 1 351 ? 32.460 -33.538 -2.425 1.00 86.94 351 ASP A N 1
ATOM 2697 C CA . ASP A 1 351 ? 32.461 -32.096 -2.716 1.00 86.94 351 ASP A CA 1
ATOM 2698 C C . ASP A 1 351 ? 32.491 -31.219 -1.447 1.00 86.94 351 ASP A C 1
ATOM 2700 O O . ASP A 1 351 ? 32.630 -30.000 -1.546 1.00 86.94 351 ASP A O 1
ATOM 2704 N N . GLY A 1 352 ? 32.373 -31.825 -0.258 1.00 89.94 352 GLY A N 1
ATOM 2705 C CA . GLY A 1 352 ? 32.314 -31.136 1.032 1.00 89.94 352 GLY A CA 1
ATOM 2706 C C . GLY A 1 352 ? 31.031 -30.331 1.264 1.00 89.94 352 GLY A C 1
ATOM 2707 O O . GLY A 1 352 ? 30.910 -29.672 2.296 1.00 89.94 352 GLY A O 1
ATOM 2708 N N . ARG A 1 353 ? 30.065 -30.368 0.337 1.00 93.25 353 ARG A N 1
ATOM 2709 C CA . ARG A 1 353 ? 28.855 -29.545 0.396 1.00 93.25 353 ARG A CA 1
ATOM 2710 C C . ARG A 1 353 ? 27.835 -30.128 1.357 1.00 93.25 353 ARG A C 1
ATOM 2712 O O . ARG A 1 353 ? 27.650 -31.344 1.461 1.00 93.25 353 ARG A O 1
ATOM 2719 N N . THR A 1 354 ? 27.111 -29.232 2.022 1.00 97.06 354 THR A N 1
ATOM 2720 C CA . THR A 1 354 ? 25.985 -29.604 2.880 1.00 97.06 354 THR A CA 1
ATOM 2721 C C . THR A 1 354 ? 24.695 -29.689 2.065 1.00 97.06 354 THR A C 1
ATOM 2723 O O . THR A 1 354 ? 24.298 -28.734 1.400 1.00 97.06 354 THR A O 1
ATOM 2726 N N . TYR A 1 355 ? 24.014 -30.826 2.167 1.00 97.31 355 TYR A N 1
ATOM 2727 C CA . TYR A 1 355 ? 22.692 -31.073 1.608 1.00 97.31 355 TYR A CA 1
ATOM 2728 C C . TYR A 1 355 ? 21.680 -31.178 2.740 1.00 97.31 355 TYR A C 1
ATOM 2730 O O . TYR A 1 355 ? 21.863 -31.958 3.679 1.00 97.31 355 TYR A O 1
ATOM 2738 N N . ILE A 1 356 ? 20.608 -30.403 2.638 1.00 98.19 356 ILE A N 1
ATOM 2739 C CA . ILE A 1 356 ? 19.528 -30.361 3.621 1.00 98.19 356 ILE A CA 1
ATOM 2740 C C . ILE A 1 356 ? 18.228 -30.729 2.921 1.00 98.19 356 ILE A C 1
ATOM 2742 O O . ILE A 1 356 ? 17.986 -30.294 1.796 1.00 98.19 356 ILE A O 1
ATOM 2746 N N . ARG A 1 357 ? 17.374 -31.503 3.586 1.00 98.31 357 ARG A N 1
ATOM 2747 C CA . ARG A 1 357 ? 15.989 -31.705 3.167 1.00 98.31 357 ARG A CA 1
ATOM 2748 C C . ARG A 1 357 ? 15.053 -31.133 4.210 1.00 98.31 357 ARG A C 1
ATOM 2750 O O . ARG A 1 357 ? 15.223 -31.386 5.404 1.00 98.31 357 ARG A O 1
ATOM 2757 N N . VAL A 1 358 ? 14.060 -30.391 3.744 1.00 98.06 358 VAL A N 1
ATOM 2758 C CA . VAL A 1 358 ? 13.029 -29.815 4.594 1.00 98.06 358 VAL A CA 1
ATOM 2759 C C . VAL A 1 358 ? 11.632 -30.116 4.072 1.00 98.06 358 VAL A C 1
ATOM 2761 O O . VAL A 1 358 ? 11.427 -30.224 2.864 1.00 98.06 358 VAL A O 1
ATOM 2764 N N . GLU A 1 359 ? 10.678 -30.241 4.986 1.00 97.56 359 GLU A N 1
ATOM 2765 C CA . GLU A 1 359 ? 9.248 -30.329 4.686 1.00 97.56 359 GLU A CA 1
ATOM 2766 C C . GLU A 1 359 ? 8.539 -29.091 5.235 1.00 97.56 359 GLU A C 1
ATOM 2768 O O . GLU A 1 359 ? 8.791 -28.676 6.367 1.00 97.56 359 GLU A O 1
ATOM 2773 N N . GLU A 1 360 ? 7.658 -28.487 4.441 1.00 95.81 360 GLU A N 1
ATOM 2774 C CA . GLU A 1 360 ? 6.840 -27.370 4.912 1.00 95.81 360 GLU A CA 1
ATOM 2775 C C . GLU A 1 360 ? 5.874 -27.819 6.018 1.00 95.81 360 GLU A C 1
ATOM 2777 O O . GLU A 1 360 ? 5.099 -28.765 5.850 1.00 95.81 360 GLU A O 1
ATOM 2782 N N . VAL A 1 361 ? 5.899 -27.109 7.146 1.00 92.38 361 VAL A N 1
ATOM 2783 C CA . VAL A 1 361 ? 4.974 -27.316 8.261 1.00 92.38 361 VAL A CA 1
ATOM 2784 C C . VAL A 1 361 ? 3.684 -26.555 7.969 1.00 92.38 361 VAL A C 1
ATOM 2786 O O . VAL A 1 361 ? 3.718 -25.377 7.619 1.00 92.38 361 VAL A O 1
ATOM 2789 N N . ALA A 1 362 ? 2.537 -27.219 8.118 1.00 78.56 362 ALA A N 1
ATOM 2790 C CA . ALA A 1 362 ? 1.250 -26.545 8.016 1.00 78.56 362 ALA A CA 1
ATOM 2791 C C . ALA A 1 362 ? 1.123 -25.506 9.142 1.00 78.56 362 ALA A C 1
ATOM 2793 O O . ALA A 1 362 ? 1.272 -25.840 10.316 1.00 78.56 362 ALA A O 1
ATOM 2794 N N . ASN A 1 363 ? 0.858 -24.255 8.775 1.00 57.16 363 ASN A N 1
ATOM 2795 C CA . ASN A 1 363 ? 0.450 -23.234 9.730 1.00 57.16 363 ASN A CA 1
ATOM 2796 C C . ASN A 1 363 ? -1.055 -23.429 9.995 1.00 57.16 363 ASN A C 1
ATOM 2798 O O . ASN A 1 363 ? -1.855 -23.167 9.096 1.00 57.16 363 ASN A O 1
ATOM 2802 N N . ASP A 1 364 ? -1.406 -23.948 11.177 1.00 39.62 364 ASP A N 1
ATOM 2803 C CA . ASP A 1 364 ? -2.793 -24.045 11.676 1.00 39.62 364 ASP A CA 1
ATOM 2804 C C . ASP A 1 364 ? -3.388 -22.670 12.027 1.00 39.62 364 ASP A C 1
ATOM 2806 O O . ASP A 1 364 ? -2.643 -21.808 12.560 1.00 39.62 364 ASP A O 1
#

InterPro domains:
  IPR003540 ADP ribosyltransferase [PF03496] (206-361)
  IPR036689 ESAT-6-like superfamily [SSF140453] (10-88)
  IPR050999 Arg-specific ADP-ribosyltransferase [PTHR10339] (247-348)

Sequence (364 aa):
MPPTFQQAVDADPTNLNSAAGKFRDASDRIDYYKNEYNQAFENLREHWQGDDYDAFVTEANKVSLNAANTEATVNMASGLLQTLGATMKISVELLQQIERAAKSAGFKVLPLPLVIMGPTHWQQVASAGPAAPAVLAGYQAVAAGFTISLQAIFAQLIGQDVTALATLQGITMNLRPVNGPGMGLPDGIRAVPQLPRIEPGSELSQFTELDEAMVKFYTTDEYDPLNKYLRRPGSVTDPVQEAKLKRAAEAVSQGLQHLPPHRERTYRGVKDESFLDDYQVGAVVPERSFTSSSTEYSVAEQFASGGPIITVDGRSGRYIREYSDAPEESEVVFDRGTSFLVTERRVNPDDGRTYIRVEEVAND

Radius of gyration: 29.27 Å; chains: 1; bounding box: 72×55×88 Å

Organism: NCBI:txid2570927

pLDDT: mean 81.14, std 17.48, range [25.09, 98.5]

Secondary structure (DSSP, 8-state):
-PPPHHHHHS--THHHHHHHHHHHHHHHHHHHHHHHHHHHHHHHHTT--SHHHHHHHHHHHHHHHHHHHHHHHHHHHHHHHHHHHHHHHHHHHHHHHHHHHHHHTTEEEPSSS-EEE-HHHHHHHHHTGGGHHHHHHHHHHHHHHHHHHHHHHHHHHHHHHHHHHHHHHHHHHHTS----TT-PPPTTS--PPPPP---TTS------HHHHHHHHHHTSTTHHHHHHHHH-GGG---HHHHHHHHHHHHHHHHHHHTSPEE-SEEEEE-S--TTTTT--TT-EEE-SS-EEEES-HHHHHHHHTTS-EEEEE-SSEEE-GGG-S-GGG-EEEEPTT-EEEEEEEEE-TTT--EEEEEEEPP--

Foldseek 3Di:
DFDFLVCLLVDQLVVLLVVLVVLVVVLVVLVVVLVVLVVVLVVVPVPDDDPVNVVVVVVSVVVSVLSVVLSVLSNVLSVLSNVLSVLSNVLSVQLNVLCVVLVVVQWDCDSHLFIHHHPVLVVCLVVVPPCSVVSRVVRVVVRVVSSVSNVVSSLVSSVSVVVNVVSVVVSVVSPPPPPDVPDDDPPPDDDDPPDDDPDPDPDLPALDPLLLVLLQCCQDPNVVVLLVCLVPVVVDPDPVVSSVSVVSLVSNVVSLVSADFDQDKWKAADQDCPCVVQQDQQHKDWASGKDKTANDHVLRCVNNVLEAMEIEREGSWGQCLVSYPCNVRSITIDHGRWIWHWHDWDQDPPSRYIYTYTYTDDDD